Protein AF-A0A258GBK1-F1 (afdb_monomer_lite)

Secondary structure (DSSP, 8-state):
------------------PPP---PPP---------------------------------------SSS--SSTTSSHHHHHIIIIIIHHHTHHHHHHHHHHHHTS-TTS-B-HHHHHHHHHHHHHHHHHTT---TT--HHHHHHHGGGHHHHHHSTTHHHHHHHHHHHHTSSSBHHHHHHHHH-HHHHHHHHHHHHHHHHS--

Radius of gyration: 30.1 Å; chains: 1; bounding box: 102×69×53 Å

pLDDT: mean 77.68, std 23.75, range [38.0, 98.88]

Structure (mmCIF, N/CA/C/O backbone):
data_AF-A0A258GBK1-F1
#
_entry.id   AF-A0A258GBK1-F1
#
loop_
_atom_site.group_PDB
_atom_site.id
_atom_site.type_symbol
_atom_site.label_atom_id
_atom_site.label_alt_id
_atom_site.label_comp_id
_atom_site.label_asym_id
_atom_site.label_entity_id
_atom_site.label_seq_id
_atom_site.pdbx_PDB_ins_code
_atom_site.Cartn_x
_atom_site.Cartn_y
_atom_site.Cartn_z
_atom_site.occupancy
_atom_site.B_iso_or_equiv
_atom_site.auth_seq_id
_atom_site.auth_comp_id
_atom_site.auth_asym_id
_atom_site.auth_atom_id
_atom_site.pdbx_PDB_model_num
ATOM 1 N N . MET A 1 1 ? -59.770 -9.680 -32.239 1.00 41.16 1 MET A N 1
ATOM 2 C CA . MET A 1 1 ? -59.082 -9.140 -33.429 1.00 41.16 1 MET A CA 1
ATOM 3 C C . MET A 1 1 ? -59.473 -7.675 -33.583 1.00 41.16 1 MET A C 1
ATOM 5 O O . MET A 1 1 ? -60.656 -7.404 -33.685 1.00 41.16 1 MET A O 1
ATOM 9 N N . HIS A 1 2 ? -58.472 -6.790 -33.507 1.00 42.47 2 HIS A N 1
ATOM 10 C CA . HIS A 1 2 ? -58.438 -5.342 -33.791 1.00 42.47 2 HIS A CA 1
ATOM 11 C C . HIS A 1 2 ? -59.476 -4.383 -33.181 1.00 42.47 2 HIS A C 1
ATOM 13 O O . HIS A 1 2 ? -60.631 -4.363 -33.581 1.00 42.47 2 HIS A O 1
ATOM 19 N N . LEU A 1 3 ? -58.973 -3.437 -32.376 1.00 48.69 3 LEU A N 1
ATOM 20 C CA . LEU A 1 3 ? -59.412 -2.039 -32.393 1.00 48.69 3 LEU A CA 1
ATOM 21 C C . LEU A 1 3 ? -58.180 -1.122 -32.287 1.00 48.69 3 LEU A C 1
ATOM 23 O O . LEU A 1 3 ? -57.381 -1.227 -31.359 1.00 48.69 3 LEU A O 1
ATOM 27 N N . LEU A 1 4 ? -58.030 -0.268 -33.299 1.00 47.69 4 LEU A N 1
ATOM 28 C CA . LEU A 1 4 ? -57.012 0.769 -33.477 1.00 47.69 4 LEU A CA 1
ATOM 29 C C . LEU A 1 4 ? -57.361 2.032 -32.672 1.00 47.69 4 LEU A C 1
ATOM 31 O O . LEU A 1 4 ? -58.521 2.441 -32.656 1.00 47.69 4 LEU A O 1
ATOM 35 N N . ARG A 1 5 ? -56.345 2.734 -32.152 1.00 49.28 5 ARG A N 1
ATOM 36 C CA . ARG A 1 5 ? -56.337 4.206 -32.049 1.00 49.28 5 ARG A CA 1
ATOM 37 C C . ARG A 1 5 ? -54.956 4.757 -32.415 1.00 49.28 5 ARG A C 1
ATOM 39 O O . ARG A 1 5 ? -53.934 4.146 -32.127 1.00 49.28 5 ARG A O 1
ATOM 46 N N . LEU A 1 6 ? -54.991 5.892 -33.104 1.00 42.94 6 LEU A N 1
ATOM 47 C CA . LEU A 1 6 ? -53.933 6.561 -33.860 1.00 42.94 6 LEU A CA 1
ATOM 48 C C . LEU A 1 6 ? -53.561 7.907 -33.198 1.00 42.94 6 LEU A C 1
ATOM 50 O O . LEU A 1 6 ? -54.470 8.630 -32.794 1.00 42.94 6 LEU A O 1
ATOM 54 N N . LEU A 1 7 ? -52.256 8.245 -33.276 1.00 43.88 7 LEU A N 1
ATOM 55 C CA . LEU A 1 7 ? -51.623 9.586 -33.435 1.00 43.88 7 LEU A CA 1
ATOM 56 C C . LEU A 1 7 ? -51.472 10.510 -32.196 1.00 43.88 7 LEU A C 1
ATOM 58 O O . LEU A 1 7 ? -52.225 10.357 -31.240 1.00 43.88 7 LEU A O 1
ATOM 62 N N . PRO A 1 8 ? -50.639 11.586 -32.248 1.00 48.72 8 PRO A N 1
ATOM 63 C CA . PRO A 1 8 ? -49.359 11.818 -32.961 1.00 48.72 8 PRO A CA 1
ATOM 64 C C . PRO A 1 8 ? -48.290 12.580 -32.119 1.00 48.72 8 PRO A C 1
ATOM 66 O O . PRO A 1 8 ? -48.586 13.147 -31.074 1.00 48.72 8 PRO A O 1
ATOM 69 N N . GLY A 1 9 ? -47.072 12.718 -32.662 1.00 38.59 9 GLY A N 1
ATOM 70 C CA . GLY A 1 9 ? -46.104 13.770 -32.287 1.00 38.59 9 GLY A CA 1
ATOM 71 C C . GLY A 1 9 ? -44.785 13.195 -31.766 1.00 38.59 9 GLY A C 1
ATOM 72 O O . GLY A 1 9 ? -44.781 12.392 -30.850 1.00 38.59 9 GLY A O 1
ATOM 73 N N . GLY A 1 10 ? -43.604 13.498 -32.290 1.00 38.34 10 GLY A N 1
ATOM 74 C CA . GLY A 1 10 ? -43.167 14.561 -33.185 1.00 38.34 10 GLY A CA 1
ATOM 75 C C . GLY A 1 10 ? -41.722 14.864 -32.786 1.00 38.34 10 GLY A C 1
ATOM 76 O O . GLY A 1 10 ? -41.496 15.505 -31.767 1.00 38.34 10 GLY A O 1
ATOM 77 N N . LEU A 1 11 ? -40.747 14.352 -33.541 1.00 47.66 11 LEU A N 1
ATOM 78 C CA . LEU A 1 11 ? -39.349 14.783 -33.428 1.00 47.66 11 LEU A CA 1
ATOM 79 C C . LEU A 1 11 ? -39.234 16.198 -34.008 1.00 47.66 11 LEU A C 1
ATOM 81 O O . LEU A 1 11 ? -39.793 16.468 -35.073 1.00 47.66 11 LEU A O 1
ATOM 85 N N . PRO A 1 12 ? -38.514 17.099 -33.332 1.00 49.75 12 PRO A N 1
ATOM 86 C CA . PRO A 1 12 ? -37.199 17.518 -33.829 1.00 49.75 12 PRO A CA 1
ATOM 87 C C . PRO A 1 12 ? -36.228 17.746 -32.648 1.00 49.75 12 PRO A C 1
ATOM 89 O O . PRO A 1 12 ? -36.629 17.771 -31.497 1.00 49.75 12 PRO A O 1
ATOM 92 N N . GLY A 1 13 ? -34.923 17.920 -32.787 1.00 38.00 13 GLY A N 1
ATOM 93 C CA . GLY A 1 13 ? -34.070 18.168 -33.928 1.00 38.00 13 GLY A CA 1
ATOM 94 C C . GLY A 1 13 ? -32.642 18.364 -33.406 1.00 38.00 13 GLY A C 1
ATOM 95 O O . GLY A 1 13 ? -32.407 18.610 -32.224 1.00 38.00 13 GLY A O 1
ATOM 96 N N . ARG A 1 14 ? -31.684 18.214 -34.316 1.00 44.16 14 ARG A N 1
ATOM 97 C CA . ARG A 1 14 ? -30.253 18.463 -34.125 1.00 44.16 14 ARG A CA 1
ATOM 98 C C . ARG A 1 14 ? -29.989 19.825 -33.477 1.00 44.16 14 ARG A C 1
ATOM 100 O O . ARG A 1 14 ? -30.435 20.836 -34.010 1.00 44.16 14 ARG A O 1
ATOM 107 N N . CYS A 1 15 ? -29.102 19.855 -32.486 1.00 48.34 15 CYS A N 1
ATOM 108 C CA . CYS A 1 15 ? -28.294 21.036 -32.193 1.00 48.34 15 C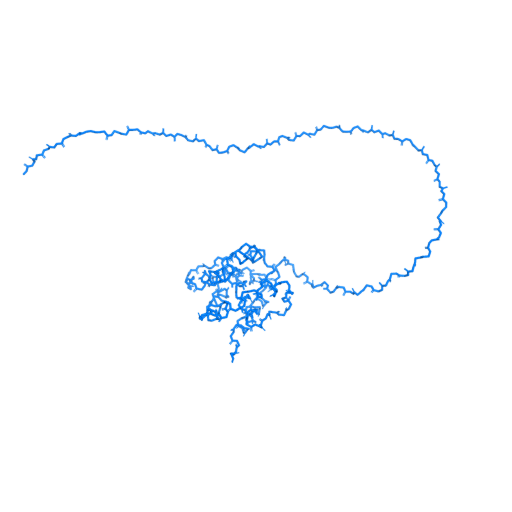YS A CA 1
ATOM 109 C C . CYS A 1 15 ? -26.813 20.682 -32.336 1.00 48.34 15 CYS A C 1
ATOM 111 O O . CYS A 1 15 ? -26.299 19.739 -31.737 1.00 48.34 15 CYS A O 1
ATOM 113 N N . HIS A 1 16 ? -26.159 21.435 -33.212 1.00 41.94 16 HIS A N 1
ATOM 114 C CA . HIS A 1 16 ? -24.741 21.379 -33.512 1.00 41.94 16 HIS A CA 1
ATOM 115 C C . HIS A 1 16 ? -23.888 21.970 -32.378 1.00 41.94 16 HIS A C 1
ATOM 117 O O . HIS A 1 16 ? -24.269 22.947 -31.742 1.00 41.94 16 HIS A O 1
ATOM 123 N N . ARG A 1 17 ? -22.695 21.376 -32.227 1.00 45.41 17 ARG A N 1
ATOM 124 C CA . ARG A 1 17 ? -21.406 21.925 -31.762 1.00 45.41 17 ARG A CA 1
ATOM 125 C C . ARG A 1 17 ? -21.364 23.409 -31.360 1.00 45.41 17 ARG A C 1
ATOM 127 O O . ARG A 1 17 ? -21.631 24.272 -32.190 1.00 45.41 17 ARG A O 1
ATOM 134 N N . ARG A 1 18 ? -20.694 23.673 -30.233 1.00 44.03 18 ARG A N 1
ATOM 135 C CA . ARG A 1 18 ? -19.589 24.649 -30.133 1.00 44.03 18 ARG A CA 1
ATOM 136 C C . ARG A 1 18 ? -18.621 24.197 -29.035 1.00 44.03 18 ARG A C 1
ATOM 138 O O . ARG A 1 18 ? -19.023 24.035 -27.890 1.00 44.03 18 ARG A O 1
ATOM 145 N N . GLY A 1 19 ? -17.378 23.917 -29.428 1.00 41.72 19 GLY A N 1
ATOM 146 C CA . GLY A 1 19 ? -16.287 23.586 -28.513 1.00 41.72 19 GLY A CA 1
ATOM 147 C C . GLY A 1 19 ? -15.765 24.827 -27.776 1.00 41.72 19 GLY A C 1
ATOM 148 O O . GLY A 1 19 ? -16.013 25.948 -28.227 1.00 41.72 19 GLY A O 1
ATOM 149 N N . PRO A 1 20 ? -15.049 24.650 -26.657 1.00 45.62 20 PRO A N 1
ATOM 150 C CA . PRO A 1 20 ? -14.377 25.750 -25.981 1.00 45.62 20 PRO A CA 1
ATOM 151 C C . PRO A 1 20 ? -13.155 26.210 -26.795 1.00 45.62 20 PRO A C 1
ATOM 153 O O . PRO A 1 20 ? -12.209 25.457 -27.014 1.00 45.62 20 PRO A O 1
ATOM 156 N N . GLU A 1 21 ? -13.186 27.461 -27.258 1.00 45.44 21 GLU A N 1
ATOM 157 C CA . GLU A 1 21 ? -12.043 28.143 -27.866 1.00 45.44 21 GLU A CA 1
ATOM 158 C C . GLU A 1 21 ? -10.975 28.450 -26.804 1.00 45.44 21 GLU A C 1
ATOM 160 O O . GLU A 1 21 ? -11.187 29.240 -25.880 1.00 45.44 21 GLU A O 1
ATOM 165 N N . LEU A 1 22 ? -9.794 27.857 -26.981 1.00 46.19 22 LEU A N 1
ATOM 166 C CA . LEU A 1 22 ? -8.552 28.248 -26.323 1.00 46.19 22 LEU A CA 1
ATOM 167 C C . LEU A 1 22 ? -8.162 29.660 -26.781 1.00 46.19 22 LEU A C 1
ATOM 169 O O . LEU A 1 22 ? -7.673 29.860 -27.894 1.00 46.19 22 LEU A O 1
ATOM 173 N N . ARG A 1 23 ? -8.343 30.659 -25.915 1.00 46.97 23 ARG A N 1
ATOM 174 C CA . ARG A 1 23 ? -7.795 32.004 -26.138 1.00 46.97 23 ARG A CA 1
ATOM 175 C C . ARG A 1 23 ? -6.297 32.012 -25.838 1.00 46.97 23 ARG A C 1
ATOM 177 O O . ARG A 1 23 ? -5.868 32.365 -24.743 1.00 46.97 23 ARG A O 1
ATOM 184 N N . ILE A 1 24 ? -5.507 31.662 -26.848 1.00 50.88 24 ILE A N 1
ATOM 185 C CA . ILE A 1 24 ? -4.071 31.943 -26.914 1.00 50.88 24 ILE A CA 1
ATOM 186 C C . ILE A 1 24 ? -3.904 33.465 -26.997 1.00 50.88 24 ILE A C 1
ATOM 188 O O . ILE A 1 24 ? -4.253 34.087 -28.000 1.00 50.88 24 ILE A O 1
ATOM 192 N N . ARG A 1 25 ? -3.396 34.094 -25.931 1.00 48.38 25 ARG A N 1
ATOM 193 C CA . ARG A 1 25 ? -2.995 35.506 -25.975 1.00 48.38 25 ARG A CA 1
ATOM 194 C C . ARG A 1 25 ? -1.609 35.632 -26.596 1.00 48.38 25 ARG A C 1
ATOM 196 O O . ARG A 1 25 ? -0.661 34.948 -26.227 1.00 48.38 25 ARG A O 1
ATOM 203 N N . HIS A 1 26 ? -1.550 36.528 -27.570 1.00 43.84 26 HIS A N 1
ATOM 204 C CA . HIS A 1 26 ? -0.435 36.782 -28.459 1.00 43.84 26 HIS A CA 1
ATOM 205 C C . HIS A 1 26 ? 0.851 37.216 -27.743 1.00 43.84 26 HIS A C 1
ATOM 207 O O . HIS A 1 26 ? 0.875 38.139 -26.931 1.00 43.84 26 HIS A O 1
ATOM 213 N N . ARG A 1 27 ? 1.938 36.569 -28.171 1.00 42.22 27 ARG A N 1
ATOM 214 C CA . ARG A 1 27 ? 3.335 37.005 -28.115 1.00 42.22 27 ARG A CA 1
ATOM 215 C C . ARG A 1 27 ? 3.465 38.439 -28.651 1.00 42.22 27 ARG A C 1
ATOM 217 O O . ARG A 1 27 ? 3.193 38.675 -29.823 1.00 42.22 27 ARG A O 1
ATOM 224 N N . ASN A 1 28 ? 3.956 39.361 -27.824 1.00 46.59 28 ASN A N 1
ATOM 225 C CA . ASN A 1 28 ? 4.471 40.659 -28.263 1.00 46.59 28 ASN A CA 1
ATOM 226 C C . ASN A 1 28 ? 5.965 40.742 -27.934 1.00 46.59 28 ASN A C 1
ATOM 228 O O . ASN A 1 28 ? 6.351 40.883 -26.778 1.00 46.59 28 ASN A O 1
ATOM 232 N N . ALA A 1 29 ? 6.797 40.656 -28.972 1.00 47.19 29 ALA A N 1
ATOM 233 C CA . ALA A 1 29 ? 8.212 40.993 -28.930 1.00 47.19 29 ALA A CA 1
ATOM 234 C C . ALA A 1 29 ? 8.387 42.384 -29.550 1.00 47.19 29 ALA A C 1
ATOM 236 O O . ALA A 1 29 ? 8.233 42.535 -30.761 1.00 47.19 29 ALA A O 1
ATOM 237 N N . ARG A 1 30 ? 8.691 43.402 -28.736 1.00 43.66 30 ARG A N 1
ATOM 238 C CA . ARG A 1 30 ? 9.158 44.710 -29.217 1.00 43.66 30 ARG A CA 1
ATOM 239 C C . ARG A 1 30 ? 10.190 45.314 -28.264 1.00 43.66 30 ARG A C 1
ATOM 241 O O . ARG A 1 30 ? 9.855 45.730 -27.165 1.00 43.66 30 ARG A O 1
ATOM 248 N N . GLY A 1 31 ? 11.429 45.336 -28.758 1.00 40.91 31 GLY A N 1
ATOM 249 C CA . GLY A 1 31 ? 12.410 46.421 -28.665 1.00 40.91 31 GLY A CA 1
ATOM 250 C C . GLY A 1 31 ? 12.621 47.120 -27.324 1.00 40.91 31 GLY A C 1
ATOM 251 O O . GLY A 1 31 ? 11.902 48.059 -27.000 1.00 40.91 31 GLY A O 1
ATOM 252 N N . ALA A 1 32 ? 13.728 46.794 -26.655 1.00 39.88 32 ALA A N 1
ATOM 253 C CA . ALA A 1 32 ? 14.405 47.734 -25.770 1.00 39.88 32 ALA A CA 1
ATOM 254 C C . ALA A 1 32 ? 15.796 48.037 -26.341 1.00 39.88 32 ALA A C 1
ATOM 256 O O . ALA A 1 32 ? 16.605 47.145 -26.592 1.00 39.88 32 ALA A O 1
ATOM 257 N N . PHE A 1 33 ? 15.995 49.321 -26.615 1.00 40.72 33 PHE A N 1
ATOM 258 C CA . PHE A 1 33 ? 17.151 49.933 -27.247 1.00 40.72 33 PHE A CA 1
ATOM 259 C C . PHE A 1 33 ? 18.438 49.769 -26.431 1.00 40.72 33 PHE A C 1
ATOM 261 O O . PHE A 1 33 ? 18.469 49.993 -25.222 1.00 40.72 33 PHE A O 1
ATOM 268 N N . LEU A 1 34 ? 19.522 49.495 -27.156 1.00 42.72 34 LEU A N 1
ATOM 269 C CA . LEU A 1 34 ? 20.897 49.767 -26.754 1.00 42.72 34 LEU A CA 1
ATOM 270 C C . LEU A 1 34 ? 21.041 51.238 -26.339 1.00 42.72 34 LEU A C 1
ATOM 272 O O . LEU A 1 34 ? 20.810 52.140 -27.146 1.00 42.72 34 LEU A O 1
ATOM 276 N N . ARG A 1 35 ? 21.513 51.483 -25.115 1.00 43.66 35 ARG A N 1
ATOM 277 C CA . ARG A 1 35 ? 22.151 52.753 -24.760 1.00 43.66 35 ARG A CA 1
ATOM 278 C C . ARG A 1 35 ? 23.500 52.468 -24.116 1.00 43.66 35 ARG A C 1
ATOM 280 O O . ARG A 1 35 ? 23.586 52.034 -22.972 1.00 43.66 35 ARG A O 1
ATOM 287 N N . GLN A 1 36 ? 24.548 52.698 -24.902 1.00 43.34 36 GLN A N 1
ATOM 288 C CA . GLN A 1 36 ? 25.918 52.827 -24.427 1.00 43.34 36 GLN A CA 1
ATOM 289 C C . GLN A 1 36 ? 25.985 53.971 -23.405 1.00 43.34 36 GLN A C 1
ATOM 291 O O . GLN A 1 36 ? 25.619 55.106 -23.708 1.00 43.34 36 GLN A O 1
ATOM 296 N N . GLY A 1 37 ? 26.447 53.658 -22.196 1.00 40.75 37 GLY A N 1
ATOM 297 C CA . GLY A 1 37 ? 26.875 54.619 -21.186 1.00 40.75 37 GLY A CA 1
ATOM 298 C C . GLY A 1 37 ? 28.386 54.507 -21.032 1.00 40.75 37 GLY A C 1
ATOM 299 O O . GLY A 1 37 ? 28.911 53.421 -20.802 1.00 40.75 37 GLY A O 1
ATOM 300 N N . GLN A 1 38 ? 29.074 55.621 -21.249 1.00 39.84 38 GLN A N 1
ATOM 301 C CA . GLN A 1 38 ? 30.521 55.714 -21.344 1.00 39.84 38 GLN A CA 1
ATOM 302 C C . GLN A 1 38 ? 31.248 55.411 -20.026 1.00 39.84 38 GLN A C 1
ATOM 304 O O . GLN A 1 38 ? 30.747 55.594 -18.920 1.00 39.84 38 GLN A O 1
ATOM 309 N N . THR A 1 39 ? 32.491 54.985 -20.215 1.00 42.03 39 THR A N 1
ATOM 310 C CA . THR A 1 39 ? 33.570 54.802 -19.249 1.00 42.03 39 THR A CA 1
ATOM 311 C C . THR A 1 39 ? 33.681 55.904 -18.195 1.00 42.03 39 THR A C 1
ATOM 313 O O . THR A 1 39 ? 33.706 57.088 -18.522 1.00 42.03 39 THR A O 1
ATOM 316 N N . SER A 1 40 ? 33.939 55.510 -16.949 1.00 42.19 40 SER A N 1
ATOM 317 C CA . SER A 1 40 ? 34.655 56.337 -15.977 1.00 42.19 40 SER A CA 1
ATOM 318 C C . SER A 1 40 ? 35.559 55.441 -15.140 1.00 42.19 40 SER A C 1
ATOM 320 O O . SER A 1 40 ? 35.113 54.584 -14.381 1.00 42.19 40 SER A O 1
ATOM 322 N N . ARG A 1 41 ? 36.865 55.612 -15.349 1.00 44.72 41 ARG A N 1
ATOM 323 C CA . ARG A 1 41 ? 37.928 55.031 -14.533 1.00 44.72 41 ARG A CA 1
ATOM 324 C C . ARG A 1 41 ? 37.806 55.567 -13.108 1.00 44.72 41 ARG A C 1
ATOM 326 O O . ARG A 1 41 ? 37.894 56.772 -12.921 1.00 44.72 41 ARG A O 1
ATOM 333 N N . GLN A 1 42 ? 37.753 54.683 -12.117 1.00 40.56 42 GLN A N 1
ATOM 334 C CA . GLN A 1 42 ? 38.424 54.908 -10.835 1.00 40.56 42 GLN A CA 1
ATOM 335 C C . GLN A 1 42 ? 38.628 53.567 -10.123 1.00 40.56 42 GLN A C 1
ATOM 337 O O . GLN A 1 42 ? 37.708 52.985 -9.557 1.00 40.56 42 GLN A O 1
ATOM 342 N N . ARG A 1 43 ? 39.866 53.065 -10.168 1.00 47.06 43 ARG A N 1
ATOM 343 C CA . ARG A 1 43 ? 40.341 52.046 -9.230 1.00 47.06 43 ARG A CA 1
ATOM 344 C C . ARG A 1 43 ? 40.629 52.749 -7.905 1.00 47.06 43 ARG A C 1
ATOM 346 O O . ARG A 1 43 ? 41.428 53.681 -7.876 1.00 47.06 43 ARG A O 1
ATOM 353 N N . ARG A 1 44 ? 39.997 52.294 -6.825 1.00 46.69 44 ARG A N 1
ATOM 354 C CA . ARG A 1 44 ? 40.405 52.574 -5.441 1.00 46.69 44 ARG A CA 1
ATOM 355 C C . ARG A 1 44 ? 40.672 51.245 -4.719 1.00 46.69 44 ARG A C 1
ATOM 357 O O . ARG A 1 44 ? 40.103 50.229 -5.120 1.00 46.69 44 ARG A O 1
ATOM 364 N N . PRO A 1 45 ? 41.613 51.229 -3.761 1.00 45.06 45 PRO A N 1
ATOM 365 C CA . PRO A 1 45 ? 42.374 50.038 -3.402 1.00 45.06 45 PRO A CA 1
ATOM 366 C C . PRO A 1 45 ? 41.585 49.051 -2.539 1.00 45.06 45 PRO A C 1
ATOM 368 O O . PRO A 1 45 ? 40.720 49.426 -1.750 1.00 45.06 45 PRO A O 1
ATOM 371 N N . LEU A 1 46 ? 41.929 47.773 -2.709 1.00 47.84 46 LEU A N 1
ATOM 372 C CA . LEU A 1 46 ? 41.452 46.642 -1.923 1.00 47.84 46 LEU A CA 1
ATOM 373 C C . LEU A 1 46 ? 41.881 46.819 -0.461 1.00 47.84 46 LEU A C 1
ATOM 375 O O . LEU A 1 46 ? 43.046 46.627 -0.122 1.00 47.84 46 LEU A O 1
ATOM 379 N N . GLY A 1 47 ? 40.935 47.187 0.401 1.00 42.16 47 GLY A N 1
ATOM 380 C CA . GLY A 1 47 ? 41.094 47.060 1.844 1.00 42.16 47 GLY A CA 1
ATOM 381 C C . GLY A 1 47 ? 41.094 45.580 2.218 1.00 42.16 47 GLY A C 1
ATOM 382 O O . GLY A 1 47 ? 40.114 44.878 1.956 1.00 42.16 47 GLY A O 1
ATOM 383 N N . GLY A 1 48 ? 42.201 45.114 2.795 1.00 53.38 48 GLY A N 1
ATOM 384 C CA . GLY A 1 48 ? 42.323 43.776 3.360 1.00 53.38 48 GLY A CA 1
ATOM 385 C C . GLY A 1 48 ? 41.256 43.562 4.427 1.00 53.38 48 GLY A C 1
ATOM 386 O O . GLY A 1 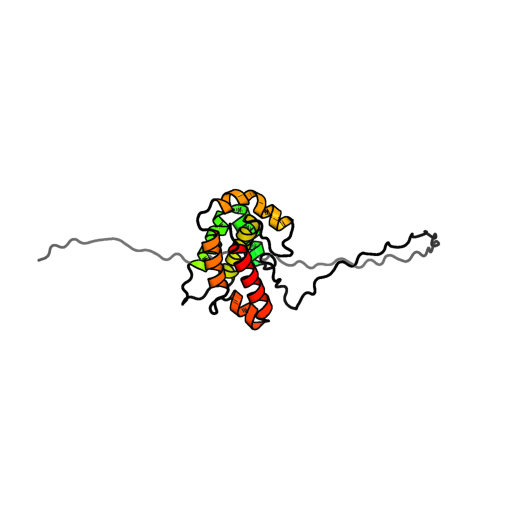48 ? 41.193 44.293 5.412 1.00 53.38 48 GLY A O 1
ATOM 387 N N . ARG A 1 49 ? 40.387 42.577 4.202 1.00 44.66 49 ARG A N 1
ATOM 388 C CA . ARG A 1 49 ? 39.520 42.025 5.238 1.00 44.66 49 ARG A CA 1
ATOM 389 C C . ARG A 1 49 ? 40.035 40.636 5.554 1.00 44.66 49 ARG A C 1
ATOM 391 O O . ARG A 1 49 ? 39.959 39.748 4.705 1.00 44.66 49 ARG A O 1
ATOM 398 N N . ASP A 1 50 ? 40.538 40.486 6.772 1.00 49.47 50 ASP A N 1
ATOM 399 C CA . ASP A 1 50 ? 40.755 39.200 7.414 1.00 49.47 50 ASP A CA 1
ATOM 400 C C . ASP A 1 50 ? 39.463 38.388 7.341 1.00 49.47 50 ASP A C 1
ATOM 402 O O . ASP A 1 50 ? 38.435 38.735 7.929 1.00 49.47 50 ASP A O 1
ATOM 406 N N . ARG A 1 51 ? 39.501 37.319 6.549 1.00 46.75 51 ARG A N 1
ATOM 407 C CA . ARG A 1 51 ? 38.413 36.356 6.435 1.00 46.75 51 ARG A CA 1
ATOM 408 C C . ARG A 1 51 ? 38.795 35.166 7.314 1.00 46.75 51 ARG A C 1
ATOM 410 O O . ARG A 1 51 ? 39.703 34.427 6.931 1.00 46.75 51 ARG A O 1
ATOM 417 N N . PRO A 1 52 ? 38.165 34.959 8.482 1.00 47.19 52 PRO A N 1
ATOM 418 C CA . PRO A 1 52 ? 38.390 33.737 9.237 1.00 47.19 52 PRO A CA 1
ATOM 419 C C . PRO A 1 52 ? 37.938 32.534 8.396 1.00 47.19 52 PRO A C 1
ATOM 421 O O . PRO A 1 52 ? 36.931 32.599 7.686 1.00 47.19 52 PRO A O 1
ATOM 424 N N . GLN A 1 53 ? 38.750 31.475 8.438 1.00 53.53 53 GLN A N 1
ATOM 425 C CA . GLN A 1 53 ? 38.638 30.245 7.651 1.00 53.53 53 GLN A CA 1
ATOM 426 C C . GLN A 1 53 ? 37.198 29.704 7.563 1.00 53.53 53 GLN A C 1
ATOM 428 O O . GLN A 1 53 ? 36.479 29.702 8.568 1.00 53.53 53 GLN A O 1
ATOM 433 N N . PRO A 1 54 ? 36.773 29.165 6.404 1.00 45.34 54 PRO A N 1
ATOM 434 C CA . PRO A 1 54 ? 35.543 28.397 6.340 1.00 45.34 54 PRO A CA 1
ATOM 435 C C . PRO A 1 54 ? 35.706 27.133 7.188 1.00 45.34 54 PRO A C 1
ATOM 437 O O . PRO A 1 54 ? 36.587 26.306 6.951 1.00 45.34 54 PRO A O 1
ATOM 440 N N . ARG A 1 55 ? 34.848 27.016 8.205 1.00 55.75 55 ARG A N 1
ATOM 441 C CA . ARG A 1 55 ? 34.697 25.818 9.030 1.00 55.75 55 ARG A CA 1
ATOM 442 C C . ARG A 1 55 ? 34.461 24.615 8.121 1.00 55.75 55 ARG A C 1
ATOM 444 O O . ARG A 1 55 ? 33.683 24.696 7.173 1.00 55.75 55 ARG A O 1
ATOM 451 N N . THR A 1 56 ? 35.142 23.524 8.440 1.00 54.84 56 THR A N 1
ATOM 452 C CA . THR A 1 56 ? 34.998 22.197 7.846 1.00 54.84 56 THR A CA 1
ATOM 453 C C . THR A 1 56 ? 33.525 21.859 7.608 1.00 54.84 56 THR A C 1
ATOM 455 O O . THR A 1 56 ? 32.767 21.573 8.534 1.00 54.84 56 THR A O 1
ATOM 458 N N . GLY A 1 57 ? 33.104 21.925 6.344 1.00 49.06 57 GLY A N 1
ATOM 459 C CA . GLY A 1 57 ? 31.797 21.442 5.930 1.00 49.06 57 GLY A CA 1
ATOM 460 C C . GLY A 1 57 ? 31.736 19.943 6.190 1.00 49.06 57 GLY A C 1
ATOM 461 O O . GLY A 1 57 ? 32.495 19.176 5.600 1.00 49.06 57 GLY A O 1
ATOM 462 N N . ARG A 1 58 ? 30.854 19.523 7.098 1.00 55.12 58 ARG A N 1
ATOM 463 C CA . ARG A 1 58 ? 30.469 18.118 7.243 1.00 55.12 58 ARG A CA 1
ATOM 464 C C . ARG A 1 58 ? 29.959 17.656 5.880 1.00 55.12 58 ARG A C 1
ATOM 466 O O . ARG A 1 58 ? 29.032 18.262 5.348 1.00 55.12 58 ARG A O 1
ATOM 473 N N . ALA A 1 59 ? 30.581 16.624 5.315 1.00 52.06 59 ALA A N 1
ATOM 474 C CA . ALA A 1 59 ? 30.127 16.029 4.068 1.00 52.06 59 ALA A CA 1
ATOM 475 C C . ALA A 1 59 ? 28.667 15.586 4.244 1.00 52.06 59 ALA A C 1
ATOM 477 O O . ALA A 1 59 ? 28.380 14.656 4.999 1.00 52.06 59 ALA A O 1
ATOM 478 N N . VAL A 1 60 ? 27.742 16.290 3.588 1.00 55.12 60 VAL A N 1
ATOM 479 C CA . VAL A 1 60 ? 26.378 15.800 3.403 1.00 55.12 60 VAL A CA 1
ATOM 480 C C . VAL A 1 60 ? 26.529 14.536 2.575 1.00 55.12 60 VAL A C 1
ATOM 482 O O . VAL A 1 60 ? 27.030 14.591 1.451 1.00 55.12 60 VAL A O 1
ATOM 485 N N . GLN A 1 61 ? 26.178 13.389 3.152 1.00 52.53 61 GLN A N 1
ATOM 486 C CA . GLN A 1 61 ? 26.148 12.148 2.396 1.00 52.53 61 GLN A CA 1
ATOM 487 C C . GLN A 1 61 ? 25.048 12.264 1.347 1.00 52.53 61 GLN A C 1
ATOM 489 O O . GLN A 1 61 ? 23.870 12.055 1.626 1.00 52.53 61 GLN A O 1
ATOM 494 N N . VAL A 1 62 ? 25.440 12.644 0.134 1.00 56.06 62 VAL A N 1
ATOM 495 C CA . VAL A 1 62 ? 24.585 12.525 -1.038 1.00 56.06 62 VAL A CA 1
ATOM 496 C C . VAL A 1 62 ? 24.454 11.032 -1.288 1.00 56.06 62 VAL A C 1
ATOM 498 O O . VAL A 1 62 ? 25.403 10.385 -1.733 1.00 56.06 62 VAL A O 1
ATOM 501 N N . ARG A 1 63 ? 23.292 10.474 -0.934 1.00 62.50 63 ARG A N 1
ATOM 502 C CA . ARG A 1 63 ? 22.931 9.111 -1.318 1.00 62.50 63 ARG A CA 1
ATOM 503 C C . ARG A 1 63 ? 23.125 8.995 -2.827 1.00 62.50 63 ARG A C 1
ATOM 505 O O . ARG A 1 63 ? 22.717 9.879 -3.584 1.00 62.50 63 ARG A O 1
ATOM 512 N N . LYS A 1 64 ? 23.823 7.941 -3.246 1.00 51.19 64 LYS A N 1
ATOM 513 C CA . LYS A 1 64 ? 24.074 7.640 -4.652 1.00 51.19 64 LYS A CA 1
ATOM 514 C C . LYS A 1 64 ? 22.715 7.525 -5.343 1.00 51.19 64 LYS A C 1
ATOM 516 O O . LYS A 1 64 ? 21.993 6.565 -5.111 1.00 51.19 64 LYS A O 1
ATOM 521 N N . ARG A 1 65 ? 22.368 8.529 -6.149 1.00 52.16 65 ARG A N 1
ATOM 522 C CA . ARG A 1 65 ? 21.244 8.452 -7.080 1.00 52.16 65 ARG A CA 1
ATOM 523 C C . ARG A 1 65 ? 21.642 7.464 -8.165 1.00 52.16 65 ARG A C 1
ATOM 525 O O . ARG A 1 65 ? 22.449 7.796 -9.034 1.00 52.16 65 ARG A O 1
ATOM 532 N N . THR A 1 66 ? 21.166 6.233 -8.042 1.00 43.16 66 THR A N 1
ATOM 533 C CA . THR A 1 66 ? 21.167 5.285 -9.155 1.00 43.16 66 THR A CA 1
ATOM 534 C C . THR A 1 66 ? 20.161 5.795 -10.189 1.00 43.16 66 THR A C 1
ATOM 536 O O . THR A 1 66 ? 19.234 6.523 -9.853 1.00 43.16 66 THR A O 1
ATOM 539 N N . VAL A 1 67 ? 20.461 5.583 -11.463 1.00 44.53 67 VAL A N 1
ATOM 540 C CA . VAL A 1 67 ? 19.934 6.381 -12.574 1.00 44.53 67 VAL A CA 1
ATOM 541 C C . VAL A 1 67 ? 18.441 6.102 -12.783 1.00 44.53 67 VAL A C 1
ATOM 543 O O . VAL A 1 67 ? 18.064 4.969 -13.040 1.00 44.53 67 VAL A O 1
ATOM 546 N N . GLY A 1 68 ? 17.635 7.162 -12.666 1.00 39.25 68 GLY A N 1
ATOM 547 C CA . GLY A 1 68 ? 16.171 7.157 -12.597 1.00 39.25 68 GLY A CA 1
ATOM 548 C C . GLY A 1 68 ? 15.754 7.767 -11.260 1.00 39.25 68 GLY A C 1
ATOM 549 O O . GLY A 1 68 ? 16.208 7.316 -10.221 1.00 39.25 68 GLY A O 1
ATOM 550 N N . ALA A 1 69 ? 14.954 8.830 -11.238 1.00 45.59 69 ALA A N 1
ATOM 551 C CA . ALA A 1 69 ? 14.527 9.514 -10.006 1.00 45.59 69 ALA A CA 1
ATOM 552 C C . ALA A 1 69 ? 13.605 8.671 -9.087 1.00 45.59 69 ALA A C 1
ATOM 554 O O . ALA A 1 69 ? 12.869 9.224 -8.285 1.00 45.59 69 ALA A O 1
ATOM 555 N N . TRP A 1 70 ? 13.646 7.346 -9.217 1.00 64.62 70 TRP A N 1
ATOM 556 C CA . TRP A 1 70 ? 12.779 6.377 -8.576 1.00 64.62 70 TRP A CA 1
ATOM 557 C C . TRP A 1 70 ? 13.488 5.904 -7.320 1.00 64.62 70 TRP A C 1
ATOM 559 O O . TRP A 1 70 ? 14.417 5.095 -7.356 1.00 64.62 70 TRP A O 1
ATOM 569 N N . GLY A 1 71 ? 13.121 6.508 -6.203 1.00 68.69 71 GLY A N 1
ATOM 570 C CA . GLY A 1 71 ? 13.611 6.073 -4.916 1.00 68.69 71 GLY A CA 1
ATOM 571 C C . GLY A 1 71 ? 12.939 4.773 -4.452 1.00 68.69 71 GLY A C 1
ATOM 572 O O . GLY A 1 71 ? 11.861 4.402 -4.915 1.00 68.69 71 GLY A O 1
ATOM 573 N N . LEU A 1 72 ? 13.586 4.049 -3.536 1.00 80.56 72 LEU A N 1
ATOM 574 C CA . LEU A 1 72 ? 13.027 2.825 -2.946 1.00 80.56 72 LEU A CA 1
ATOM 575 C C . LEU A 1 72 ? 12.037 3.126 -1.817 1.00 80.56 72 LEU A C 1
ATOM 577 O O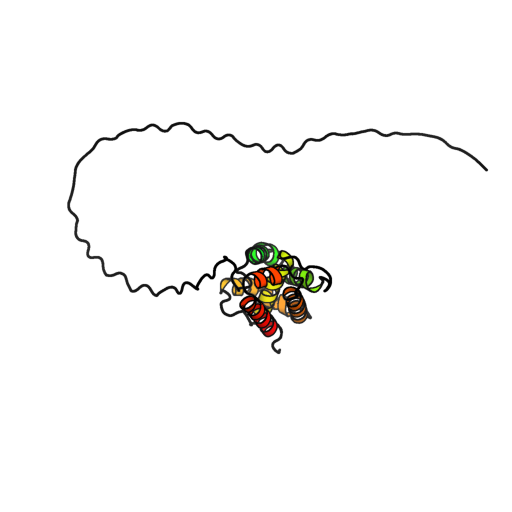 . LEU A 1 72 ? 11.336 2.220 -1.374 1.00 80.56 72 LEU A O 1
ATOM 581 N N . GLY A 1 73 ? 11.969 4.361 -1.327 1.00 84.12 73 GLY A N 1
ATOM 582 C CA . GLY A 1 73 ? 10.992 4.782 -0.333 1.00 84.12 73 GLY A CA 1
ATOM 583 C C . GLY A 1 73 ? 9.577 4.814 -0.908 1.00 84.12 73 GLY A C 1
ATOM 584 O O . GLY A 1 73 ? 9.368 5.164 -2.065 1.00 84.12 73 GLY A O 1
ATOM 585 N N . ALA A 1 74 ? 8.586 4.480 -0.081 1.00 84.06 74 ALA A N 1
ATOM 586 C CA . ALA A 1 74 ? 7.180 4.509 -0.487 1.00 84.06 74 ALA A CA 1
ATOM 587 C C . ALA A 1 74 ? 6.651 5.929 -0.784 1.00 84.06 74 ALA A C 1
ATOM 589 O O . ALA A 1 74 ? 5.594 6.048 -1.383 1.00 84.06 74 ALA A O 1
ATOM 590 N N . PHE A 1 75 ? 7.392 6.975 -0.396 1.00 90.44 75 PHE A N 1
ATOM 591 C CA . PHE A 1 75 ? 7.097 8.391 -0.660 1.00 90.44 75 PHE A CA 1
ATOM 592 C C . PHE A 1 75 ? 8.168 9.057 -1.542 1.00 90.44 75 PHE A C 1
ATOM 594 O O . PHE A 1 75 ? 8.378 10.262 -1.470 1.00 90.44 75 PHE A O 1
ATOM 601 N N . GLU A 1 76 ? 8.912 8.272 -2.325 1.00 89.56 76 GLU A N 1
ATOM 602 C CA . GLU A 1 76 ? 9.865 8.800 -3.315 1.00 89.56 76 GLU A CA 1
ATOM 603 C C . GLU A 1 76 ? 9.304 8.741 -4.749 1.00 89.56 76 GLU A C 1
ATOM 605 O O . GLU A 1 76 ? 9.962 9.208 -5.675 1.00 89.56 76 GLU A O 1
ATOM 610 N N . ASP A 1 77 ? 8.109 8.169 -4.923 1.00 90.81 77 ASP A N 1
ATOM 611 C CA . ASP A 1 77 ? 7.372 8.101 -6.186 1.00 90.81 77 ASP A CA 1
ATOM 612 C C . ASP A 1 77 ? 6.395 9.285 -6.288 1.00 90.81 77 ASP A C 1
ATOM 614 O O . ASP A 1 77 ? 5.673 9.566 -5.327 1.00 90.81 77 ASP A O 1
ATOM 618 N N . ASP A 1 78 ? 6.360 9.972 -7.433 1.00 92.69 78 ASP A N 1
ATOM 619 C CA . ASP A 1 78 ? 5.511 11.154 -7.634 1.00 92.69 78 ASP A CA 1
ATOM 620 C C . ASP A 1 78 ? 4.020 10.826 -7.435 1.00 92.69 78 ASP A C 1
ATOM 622 O O . ASP A 1 78 ? 3.315 11.583 -6.772 1.00 92.69 78 ASP A O 1
ATOM 626 N N . ALA A 1 79 ? 3.541 9.662 -7.896 1.00 94.12 79 ALA A N 1
ATOM 627 C CA . ALA A 1 79 ? 2.144 9.268 -7.695 1.00 94.12 79 ALA A CA 1
ATOM 628 C C . ALA A 1 79 ? 1.838 8.957 -6.218 1.00 94.12 79 ALA A C 1
ATOM 630 O O . ALA A 1 79 ? 0.723 9.185 -5.747 1.00 94.12 79 ALA A O 1
ATOM 631 N N . ALA A 1 80 ? 2.828 8.484 -5.453 1.00 95.81 80 ALA A N 1
ATOM 632 C CA . ALA A 1 80 ? 2.677 8.317 -4.009 1.00 95.81 80 ALA A CA 1
ATOM 633 C C . ALA A 1 80 ? 2.618 9.663 -3.275 1.00 95.81 80 ALA A C 1
ATOM 635 O O . ALA A 1 80 ? 1.869 9.798 -2.304 1.00 95.81 80 ALA A O 1
ATOM 636 N N . LEU A 1 81 ? 3.405 10.645 -3.722 1.00 94.50 81 LEU A N 1
ATOM 637 C CA . LEU A 1 81 ? 3.393 12.003 -3.180 1.00 94.50 81 LEU A CA 1
ATOM 638 C C . LEU A 1 81 ? 2.069 12.708 -3.482 1.00 94.50 81 LEU A C 1
ATOM 640 O O . LEU A 1 81 ? 1.463 13.244 -2.557 1.00 94.50 81 LEU A O 1
ATOM 644 N N . ASP A 1 82 ? 1.572 12.616 -4.717 1.00 96.06 82 ASP A N 1
ATOM 645 C CA . ASP A 1 82 ? 0.262 13.150 -5.106 1.00 96.06 82 ASP A CA 1
ATOM 646 C C . ASP A 1 82 ? -0.855 12.521 -4.259 1.00 96.06 82 ASP A C 1
ATOM 648 O O . ASP A 1 82 ? -1.690 13.218 -3.679 1.00 96.06 82 ASP A O 1
ATOM 652 N N . TRP A 1 83 ? -0.836 11.196 -4.083 1.00 97.75 83 TRP A N 1
ATOM 653 C CA . TRP A 1 83 ? -1.797 10.516 -3.216 1.00 97.75 83 TRP A CA 1
ATOM 654 C C . TRP A 1 83 ? -1.728 10.993 -1.761 1.00 97.75 83 TRP A C 1
ATOM 656 O O . TRP A 1 83 ? -2.771 11.188 -1.127 1.00 97.75 83 TRP A O 1
ATOM 666 N N . ARG A 1 84 ? -0.520 11.188 -1.218 1.00 96.25 84 ARG A N 1
ATOM 667 C CA . ARG A 1 84 ? -0.332 11.664 0.157 1.00 96.25 84 ARG A CA 1
ATOM 668 C C . ARG A 1 84 ? -0.882 13.081 0.318 1.00 96.25 84 ARG A C 1
ATOM 670 O O . ARG A 1 84 ? -1.657 13.332 1.242 1.00 96.25 84 ARG A O 1
ATOM 677 N N . ASP A 1 85 ? -0.498 13.977 -0.583 1.00 95.38 85 ASP A N 1
ATOM 678 C CA . ASP A 1 85 ? -0.759 15.412 -0.484 1.00 95.38 85 ASP A CA 1
ATOM 679 C C . ASP A 1 85 ? -2.205 15.772 -0.880 1.00 95.38 85 ASP A C 1
ATOM 681 O O . ASP A 1 85 ? -2.735 16.791 -0.432 1.00 95.38 85 ASP A O 1
ATOM 685 N N . GLU A 1 86 ? -2.884 14.914 -1.649 1.00 96.31 86 GLU A N 1
ATOM 686 C CA . GLU A 1 86 ? -4.288 15.086 -2.022 1.00 96.31 86 GLU A CA 1
ATOM 687 C C . GLU A 1 86 ? -5.219 14.160 -1.232 1.00 96.31 86 GLU A C 1
ATOM 689 O O . GLU A 1 86 ? -6.027 14.616 -0.417 1.00 96.31 86 GLU A O 1
ATOM 694 N N . SER A 1 87 ? -5.135 12.848 -1.457 1.00 97.25 87 SER A N 1
ATOM 695 C CA . SER A 1 87 ? -6.114 11.879 -0.951 1.00 97.25 87 SER A CA 1
ATOM 696 C C . SER A 1 87 ? -5.968 11.640 0.549 1.00 97.25 87 SER A C 1
ATOM 698 O O . SER A 1 87 ? -6.951 11.752 1.289 1.00 97.25 87 SER A O 1
ATOM 700 N N . PHE A 1 88 ? -4.757 11.331 1.018 1.00 97.50 88 PHE A N 1
ATOM 701 C CA . PHE A 1 88 ? -4.509 11.072 2.437 1.00 97.50 88 PHE A CA 1
ATOM 702 C C . PHE A 1 88 ? -4.667 12.344 3.272 1.00 97.50 88 PHE A C 1
ATOM 704 O O . PHE A 1 88 ? -5.374 12.319 4.277 1.00 97.50 88 PHE A O 1
ATOM 711 N N . ALA A 1 89 ? -4.123 13.475 2.822 1.00 95.44 89 ALA A N 1
ATOM 712 C CA . ALA A 1 89 ? -4.275 14.754 3.511 1.00 95.44 89 ALA A CA 1
ATOM 713 C C . ALA A 1 89 ? -5.745 15.198 3.653 1.00 95.44 89 ALA A C 1
ATOM 715 O O . ALA A 1 89 ? -6.110 15.804 4.662 1.00 95.44 89 ALA A O 1
ATOM 716 N N . SER A 1 90 ? -6.605 14.899 2.670 1.00 95.81 90 SER A N 1
ATOM 717 C CA . SER A 1 90 ? -8.012 15.327 2.690 1.00 95.81 90 SER A CA 1
ATOM 718 C C . SER A 1 90 ? -8.973 14.334 3.349 1.00 95.81 90 SER A C 1
ATOM 720 O O . SER A 1 90 ? -9.930 14.756 4.000 1.00 95.81 90 SER A O 1
ATOM 722 N N . THR A 1 91 ? -8.751 13.025 3.191 1.00 96.00 91 THR A N 1
ATOM 723 C CA . THR A 1 91 ? -9.690 11.976 3.644 1.00 96.00 91 THR A CA 1
ATOM 724 C C . THR A 1 91 ? -9.112 11.032 4.698 1.00 96.00 91 THR A C 1
ATOM 726 O O . THR A 1 91 ? -9.826 10.164 5.210 1.00 96.00 91 THR A O 1
ATOM 729 N N . GLY A 1 92 ? -7.838 11.205 5.057 1.00 95.75 92 GLY A N 1
ATOM 730 C CA . GLY A 1 92 ? -7.160 10.472 6.118 1.00 95.75 92 GLY A CA 1
ATOM 731 C C . GLY A 1 92 ? -7.239 8.963 5.926 1.00 95.75 92 GLY A C 1
ATOM 732 O O . GLY A 1 92 ? -6.890 8.405 4.886 1.00 95.75 92 GLY A O 1
ATOM 733 N N . VAL A 1 93 ? -7.735 8.280 6.952 1.00 97.38 93 VAL A N 1
ATOM 734 C CA . VAL A 1 93 ? -7.791 6.817 7.010 1.00 97.38 93 VAL A CA 1
ATOM 735 C C . VAL A 1 93 ? -8.628 6.195 5.891 1.00 97.38 93 VAL A C 1
ATOM 737 O O . VAL A 1 93 ? -8.328 5.085 5.445 1.00 97.38 93 VAL A O 1
ATOM 740 N N . GLN A 1 94 ? -9.627 6.909 5.372 1.00 98.25 94 GLN A N 1
ATOM 741 C CA . GLN A 1 94 ? -10.427 6.401 4.264 1.00 98.25 94 GLN A CA 1
ATOM 742 C C . GLN A 1 94 ? -9.591 6.234 2.983 1.00 98.25 94 GLN A C 1
ATOM 744 O O . GLN A 1 94 ? -9.759 5.226 2.295 1.00 98.25 94 GLN A O 1
ATOM 749 N N . ALA A 1 95 ? -8.648 7.142 2.695 1.00 98.44 95 ALA A N 1
ATOM 750 C CA . ALA A 1 95 ? -7.715 6.989 1.573 1.00 98.44 95 ALA A CA 1
ATOM 751 C C . ALA A 1 95 ? -6.847 5.736 1.719 1.00 98.44 95 ALA A C 1
ATOM 753 O O . ALA A 1 95 ? -6.637 5.022 0.741 1.00 98.44 95 ALA A O 1
ATOM 754 N N . VAL A 1 96 ? -6.395 5.429 2.941 1.00 98.75 96 VAL A N 1
ATOM 755 C CA . VAL A 1 96 ? -5.610 4.216 3.226 1.00 98.75 96 VAL A CA 1
ATOM 756 C C . VAL A 1 96 ? -6.417 2.968 2.868 1.00 98.75 96 VAL A C 1
ATOM 758 O O . VAL A 1 96 ? -5.926 2.091 2.161 1.00 98.75 96 VAL A O 1
ATOM 761 N N . ILE A 1 97 ? -7.678 2.889 3.305 1.00 98.69 97 ILE A N 1
ATOM 762 C CA . ILE A 1 97 ? -8.546 1.746 2.991 1.00 98.69 97 ILE A CA 1
ATOM 763 C C . ILE A 1 97 ? -8.774 1.637 1.481 1.00 98.69 97 ILE A C 1
ATOM 765 O O . ILE A 1 97 ? -8.679 0.537 0.937 1.00 98.69 97 ILE A O 1
ATOM 769 N N . ILE A 1 98 ? -9.085 2.751 0.811 1.00 98.69 98 ILE A N 1
ATOM 770 C CA . ILE A 1 98 ? -9.374 2.778 -0.628 1.00 98.69 98 ILE A CA 1
ATOM 771 C C . ILE A 1 98 ? -8.169 2.280 -1.426 1.00 98.69 98 ILE A C 1
ATOM 773 O O . ILE A 1 98 ? -8.328 1.347 -2.209 1.00 98.69 98 ILE A O 1
ATOM 777 N N . ALA A 1 99 ? -6.978 2.824 -1.177 1.00 98.69 99 ALA A N 1
ATOM 778 C CA . ALA A 1 99 ? -5.758 2.447 -1.887 1.00 98.69 99 ALA A CA 1
ATOM 779 C C . ALA A 1 99 ? -5.413 0.961 -1.689 1.00 98.69 99 ALA A C 1
ATOM 781 O O . ALA A 1 99 ? -5.182 0.225 -2.649 1.00 98.69 99 ALA A O 1
ATOM 782 N N . LEU A 1 100 ? -5.473 0.462 -0.448 1.00 98.88 100 LEU A N 1
ATOM 783 C CA . LEU A 1 100 ? -5.222 -0.956 -0.176 1.00 98.88 100 LEU A CA 1
ATOM 784 C C . LEU A 1 100 ? -6.277 -1.872 -0.816 1.00 98.88 100 LEU A C 1
ATOM 786 O O . LEU A 1 100 ? -5.965 -2.977 -1.270 1.00 98.88 100 LEU A O 1
ATOM 790 N N . GLN A 1 101 ? -7.541 -1.449 -0.848 1.00 98.69 101 GLN A N 1
ATOM 791 C CA . GLN A 1 101 ? -8.608 -2.203 -1.501 1.00 98.69 101 GLN A CA 1
ATOM 792 C C . GLN A 1 101 ? -8.489 -2.185 -3.022 1.00 98.69 101 GLN A C 1
ATOM 794 O O . GLN A 1 101 ? -8.798 -3.207 -3.629 1.00 98.69 101 GLN A O 1
ATOM 799 N N . ALA A 1 102 ? -8.044 -1.078 -3.617 1.00 98.38 102 ALA A N 1
ATOM 800 C CA . ALA A 1 102 ? -7.845 -0.959 -5.055 1.00 98.38 102 ALA A CA 1
ATOM 801 C C . ALA A 1 102 ? -6.882 -2.040 -5.557 1.00 98.38 102 ALA A C 1
ATOM 803 O O . ALA A 1 102 ? -7.243 -2.788 -6.456 1.00 98.38 102 ALA A O 1
ATOM 804 N N . ALA A 1 103 ? -5.733 -2.219 -4.898 1.00 98.50 103 ALA A N 1
ATOM 805 C CA . ALA A 1 103 ? -4.819 -3.307 -5.238 1.00 98.50 103 ALA A CA 1
ATOM 806 C C . ALA A 1 103 ? -5.358 -4.683 -4.813 1.00 98.50 103 ALA A C 1
ATOM 808 O O . ALA A 1 103 ? -5.433 -5.606 -5.612 1.00 98.50 103 ALA A O 1
ATOM 809 N N . SER A 1 104 ? -5.770 -4.862 -3.554 1.00 98.38 104 SER A N 1
ATOM 810 C CA . SER A 1 104 ? -6.098 -6.202 -3.026 1.00 98.38 104 SER A CA 1
ATOM 811 C C . SER A 1 104 ? -7.374 -6.847 -3.591 1.00 98.38 104 SER A C 1
ATOM 813 O O . SER A 1 104 ? -7.634 -8.028 -3.314 1.00 98.38 104 SER A O 1
ATOM 815 N N . LYS A 1 105 ? -8.205 -6.089 -4.316 1.00 98.06 105 LYS A N 1
ATOM 816 C CA . LYS A 1 105 ? -9.408 -6.585 -5.000 1.00 98.06 105 LYS A CA 1
ATOM 817 C C . LYS A 1 105 ? -9.183 -6.876 -6.484 1.00 98.06 105 LYS A C 1
ATOM 819 O O . LYS A 1 105 ? -10.055 -7.509 -7.072 1.00 98.06 105 LYS A O 1
ATOM 824 N N . THR A 1 106 ? -8.054 -6.475 -7.066 1.00 97.56 106 THR A N 1
ATOM 825 C CA . THR A 1 106 ? -7.685 -6.866 -8.431 1.00 97.56 106 THR A CA 1
ATOM 826 C C . THR A 1 106 ? -7.517 -8.381 -8.497 1.00 97.56 106 THR A C 1
ATOM 828 O O . THR A 1 106 ? -6.821 -8.966 -7.658 1.00 97.56 106 THR A O 1
ATOM 831 N N . SER A 1 107 ? -8.171 -9.026 -9.467 1.00 95.81 107 SER A N 1
ATOM 832 C CA . SER A 1 107 ? -8.065 -10.475 -9.657 1.00 95.81 107 SER A CA 1
ATOM 833 C C . SER A 1 107 ? -6.606 -10.881 -9.915 1.00 95.81 107 SER A C 1
ATOM 835 O O . SER A 1 107 ? -5.853 -10.098 -10.501 1.00 95.81 107 SER A O 1
ATOM 837 N N . PRO A 1 108 ? -6.179 -12.098 -9.531 1.00 94.31 108 PRO A N 1
ATOM 838 C CA . PRO A 1 108 ? -4.898 -12.650 -9.967 1.00 94.31 108 PRO A CA 1
ATOM 839 C C . PRO A 1 108 ? -4.760 -12.759 -11.489 1.00 94.31 108 PRO A C 1
ATOM 841 O O . PRO A 1 108 ? -3.635 -12.795 -11.966 1.00 94.31 108 PRO A O 1
ATOM 844 N N . ASP A 1 109 ? -5.869 -12.792 -12.232 1.00 96.44 109 ASP A N 1
ATOM 845 C CA . ASP A 1 109 ? -5.877 -12.847 -13.702 1.00 96.44 109 ASP A CA 1
ATOM 846 C C . ASP A 1 109 ? -5.948 -11.456 -14.364 1.00 96.44 109 ASP A C 1
ATOM 848 O O . ASP A 1 109 ? -5.684 -11.326 -15.558 1.00 96.44 109 ASP A O 1
ATOM 852 N N . ASP A 1 110 ? -6.286 -10.413 -13.599 1.00 98.00 110 ASP A N 1
ATOM 853 C CA . ASP A 1 110 ? -6.376 -9.033 -14.091 1.00 98.00 110 ASP A CA 1
ATOM 854 C C . ASP A 1 110 ? -5.044 -8.319 -13.895 1.00 98.00 110 ASP A C 1
ATOM 856 O O . ASP A 1 110 ? -4.319 -8.625 -12.956 1.00 98.00 110 ASP A O 1
ATOM 860 N N . TYR A 1 111 ? -4.735 -7.326 -14.721 1.00 98.06 111 TYR A N 1
ATOM 861 C CA . TYR A 1 111 ? -3.536 -6.502 -14.569 1.00 98.06 111 TYR A CA 1
ATOM 862 C C . TYR A 1 111 ? -3.707 -5.441 -13.466 1.00 98.06 111 TYR A C 1
ATOM 864 O O . TYR A 1 111 ? -4.778 -4.845 -13.337 1.00 98.06 111 TYR A O 1
ATOM 872 N N . LEU A 1 112 ? -2.668 -5.208 -12.654 1.00 98.56 112 LEU A N 1
ATOM 873 C CA . LEU A 1 112 ? -2.657 -4.117 -11.672 1.00 98.56 112 LEU A CA 1
ATOM 874 C C . LEU A 1 112 ? -1.928 -2.915 -12.265 1.00 98.56 112 LEU A C 1
ATOM 876 O O . LEU A 1 112 ? -0.709 -2.942 -12.417 1.00 98.56 112 LEU A O 1
ATOM 880 N N . GLU A 1 113 ? -2.698 -1.865 -12.528 1.00 98.38 113 GLU A N 1
ATOM 881 C CA . GLU A 1 113 ? -2.208 -0.580 -13.027 1.00 98.38 113 GLU A CA 1
ATOM 882 C C . GLU A 1 113 ? -1.265 0.105 -12.026 1.00 98.38 113 GLU A C 1
ATOM 884 O O . GLU A 1 113 ? -1.458 0.037 -10.804 1.00 98.38 113 GLU A O 1
ATOM 889 N N . TYR A 1 114 ? -0.280 0.826 -12.557 1.00 96.62 114 TYR A N 1
ATOM 890 C CA . TYR A 1 114 ? 0.806 1.458 -11.812 1.00 96.62 114 TYR A CA 1
ATOM 891 C C . TYR A 1 114 ? 0.317 2.337 -10.665 1.00 96.62 114 TYR A C 1
ATOM 893 O O . TYR A 1 114 ? 0.732 2.126 -9.526 1.00 96.62 114 TYR A O 1
ATOM 901 N N . VAL A 1 115 ? -0.606 3.267 -10.934 1.00 96.88 115 VAL A N 1
ATOM 902 C CA . VAL A 1 115 ? -1.106 4.213 -9.919 1.00 96.88 115 VAL A CA 1
ATOM 903 C C . VAL A 1 115 ? -1.709 3.462 -8.732 1.00 96.88 115 VAL A C 1
ATOM 905 O O . VAL A 1 115 ? -1.332 3.709 -7.591 1.00 96.88 115 VAL A O 1
ATOM 908 N N . ALA A 1 116 ? -2.563 2.466 -8.984 1.00 98.19 116 ALA A N 1
ATOM 909 C CA . ALA A 1 116 ? -3.169 1.674 -7.915 1.00 98.19 116 ALA A CA 1
ATOM 910 C C . ALA A 1 116 ? -2.121 0.883 -7.108 1.00 98.19 116 ALA A C 1
ATOM 912 O O . ALA A 1 116 ? -2.259 0.730 -5.893 1.00 98.19 116 ALA A O 1
ATOM 913 N N . GLY A 1 117 ? -1.065 0.388 -7.761 1.00 98.12 117 GLY A N 1
ATOM 914 C CA . GLY A 1 117 ? 0.041 -0.295 -7.092 1.00 98.12 117 GLY A CA 1
ATOM 915 C C . GLY A 1 117 ? 0.898 0.633 -6.225 1.00 98.12 117 GLY A C 1
ATOM 916 O O . GLY A 1 117 ? 1.219 0.286 -5.085 1.00 98.12 117 GLY A O 1
ATOM 917 N N . VAL A 1 118 ? 1.232 1.820 -6.735 1.00 97.69 118 VAL A N 1
ATOM 918 C CA . VAL A 1 118 ? 2.001 2.847 -6.017 1.00 97.69 118 VAL A CA 1
ATOM 919 C C . VAL A 1 118 ? 1.229 3.358 -4.802 1.00 97.69 118 VAL A C 1
ATOM 921 O O . VAL A 1 118 ? 1.761 3.350 -3.691 1.00 97.69 118 VAL A O 1
ATOM 924 N N . GLU A 1 119 ? -0.041 3.726 -4.974 1.00 98.44 119 GLU A N 1
ATOM 925 C CA . GLU A 1 119 ? -0.892 4.203 -3.880 1.00 98.44 119 GLU A CA 1
ATOM 926 C C . GLU A 1 119 ? -1.061 3.139 -2.794 1.00 98.44 119 GLU A C 1
ATOM 928 O O . GLU A 1 119 ? -0.954 3.430 -1.601 1.00 98.44 119 GLU A O 1
ATOM 933 N N . ALA A 1 120 ? -1.271 1.877 -3.182 1.00 98.69 120 ALA A N 1
ATOM 934 C CA . ALA A 1 120 ? -1.362 0.778 -2.229 1.00 98.69 120 ALA A CA 1
ATOM 935 C C . ALA A 1 120 ? -0.062 0.596 -1.434 1.00 98.69 120 ALA A C 1
ATOM 937 O O . ALA A 1 120 ? -0.109 0.308 -0.236 1.00 98.69 120 ALA A O 1
ATOM 938 N N . ARG A 1 121 ? 1.101 0.778 -2.072 1.00 98.12 121 ARG A N 1
ATOM 939 C CA . ARG A 1 121 ? 2.413 0.719 -1.412 1.00 98.12 121 ARG A CA 1
ATOM 940 C C . ARG A 1 121 ? 2.598 1.867 -0.420 1.00 98.12 121 ARG A C 1
ATOM 942 O O . ARG A 1 121 ? 3.025 1.616 0.707 1.00 98.12 121 ARG A O 1
ATOM 949 N N . ALA A 1 122 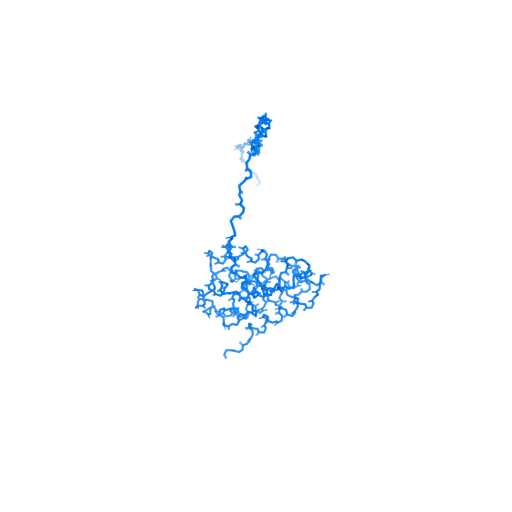? 2.222 3.088 -0.795 1.00 98.06 122 ALA A N 1
ATOM 950 C CA . ALA A 1 122 ? 2.234 4.249 0.097 1.00 98.06 122 ALA A CA 1
ATOM 951 C C . ALA A 1 122 ? 1.295 4.047 1.299 1.00 98.06 122 ALA A C 1
ATOM 953 O O . ALA A 1 122 ? 1.701 4.206 2.452 1.00 98.06 122 ALA A O 1
ATOM 954 N N . ALA A 1 123 ? 0.066 3.587 1.055 1.00 98.69 123 ALA A N 1
ATOM 955 C CA . ALA A 1 123 ? -0.906 3.276 2.098 1.00 98.69 123 ALA A CA 1
ATOM 956 C C . ALA A 1 123 ? -0.424 2.161 3.042 1.00 98.69 123 ALA A C 1
ATOM 958 O O . ALA A 1 123 ? -0.629 2.236 4.255 1.00 98.69 123 ALA A O 1
ATOM 959 N N . ALA A 1 124 ? 0.257 1.139 2.522 1.00 98.69 124 ALA A N 1
ATOM 960 C CA . ALA A 1 124 ? 0.869 0.094 3.336 1.00 98.69 124 ALA A CA 1
ATOM 961 C C . ALA A 1 124 ? 2.009 0.632 4.221 1.00 98.69 124 ALA A C 1
ATOM 963 O O . ALA A 1 124 ? 2.106 0.234 5.384 1.00 98.69 124 ALA A O 1
ATOM 964 N N . GLU A 1 125 ? 2.824 1.573 3.732 1.00 98.31 125 GLU A N 1
ATOM 965 C CA . GLU A 1 125 ? 3.832 2.253 4.557 1.00 98.31 125 GLU A CA 1
ATOM 966 C C . GLU A 1 125 ? 3.179 3.095 5.663 1.00 98.31 125 GLU A C 1
ATOM 968 O O . GLU A 1 125 ? 3.608 3.016 6.813 1.00 98.31 125 GLU A O 1
ATOM 973 N N . VAL A 1 126 ? 2.087 3.813 5.369 1.00 98.56 126 VAL A N 1
ATOM 974 C CA . VAL A 1 126 ? 1.288 4.530 6.384 1.00 98.56 126 VAL A CA 1
ATOM 975 C C . VAL A 1 126 ? 0.812 3.580 7.488 1.00 98.56 126 VAL A C 1
ATOM 977 O O . VAL A 1 126 ? 0.925 3.900 8.674 1.00 98.56 126 VAL A O 1
ATOM 980 N N . VAL A 1 127 ? 0.340 2.380 7.131 1.00 98.62 127 VAL A N 1
ATOM 981 C CA . VAL A 1 127 ? -0.026 1.349 8.116 1.00 98.62 127 VAL A CA 1
ATOM 982 C C . VAL A 1 127 ? 1.199 0.922 8.928 1.00 98.62 127 VAL A C 1
ATOM 984 O O . VAL A 1 127 ? 1.137 0.908 10.155 1.00 98.62 127 VAL A O 1
ATOM 987 N N . ALA A 1 128 ? 2.333 0.621 8.297 1.00 98.19 128 ALA A N 1
ATOM 988 C CA . ALA A 1 128 ? 3.544 0.220 9.014 1.00 98.19 128 ALA A CA 1
ATOM 989 C C . ALA A 1 128 ? 4.039 1.308 9.993 1.00 98.19 128 ALA A C 1
ATOM 991 O O . ALA A 1 128 ? 4.337 1.004 11.154 1.00 98.19 128 ALA A O 1
ATOM 992 N N . ILE A 1 129 ? 4.030 2.582 9.581 1.00 98.06 129 ILE A N 1
ATOM 993 C CA . ILE A 1 129 ? 4.312 3.747 10.437 1.00 98.06 129 ILE A CA 1
ATOM 994 C C . ILE A 1 129 ? 3.331 3.792 11.610 1.00 98.06 129 ILE A C 1
ATOM 996 O O . ILE A 1 129 ? 3.754 3.912 12.764 1.00 98.06 129 ILE A O 1
ATOM 1000 N N . ALA A 1 130 ? 2.030 3.630 11.350 1.00 98.00 130 ALA A N 1
ATOM 1001 C CA . ALA A 1 130 ? 1.014 3.634 12.395 1.00 98.00 130 ALA A CA 1
ATOM 1002 C C . ALA A 1 130 ? 1.240 2.523 13.426 1.00 98.00 130 ALA A C 1
ATOM 1004 O O . ALA A 1 130 ? 0.975 2.736 14.605 1.00 98.00 130 ALA A O 1
ATOM 1005 N N . PHE A 1 131 ? 1.803 1.375 13.048 1.00 97.56 131 PHE A N 1
ATOM 1006 C CA . PHE A 1 131 ? 2.182 0.292 13.967 1.00 97.56 131 PHE A CA 1
ATOM 1007 C C . PHE A 1 131 ? 3.606 0.421 14.543 1.00 97.56 131 PHE A C 1
ATOM 1009 O O . PHE A 1 131 ? 4.104 -0.513 15.167 1.00 97.56 131 PHE A O 1
ATOM 1016 N N . GLY A 1 132 ? 4.243 1.588 14.408 1.00 96.81 132 GLY A N 1
ATOM 1017 C CA . GLY A 1 132 ? 5.553 1.879 14.999 1.00 96.81 132 GLY A CA 1
ATOM 1018 C C . GLY A 1 132 ? 6.720 1.203 14.280 1.00 96.81 132 GLY A C 1
ATOM 1019 O O . GLY A 1 132 ? 7.776 1.012 14.879 1.00 96.81 132 GLY A O 1
ATOM 1020 N N . LYS A 1 133 ? 6.531 0.825 13.013 1.00 96.81 133 LYS A N 1
ATOM 1021 C CA . LYS A 1 133 ? 7.514 0.117 12.186 1.00 96.81 133 LYS A CA 1
ATOM 1022 C C . LYS A 1 133 ? 7.752 0.862 10.860 1.00 96.81 133 LYS A C 1
ATOM 1024 O O . LYS A 1 133 ? 7.493 0.295 9.798 1.00 96.81 133 LYS A O 1
ATOM 1029 N N . PRO A 1 134 ? 8.203 2.131 10.890 1.00 96.06 134 PRO A N 1
ATOM 1030 C CA . PRO A 1 134 ? 8.579 2.850 9.672 1.00 96.06 134 PRO A CA 1
ATOM 1031 C C . PRO A 1 134 ? 9.768 2.170 8.980 1.00 96.06 134 PRO A C 1
ATOM 1033 O O . PRO A 1 134 ? 10.589 1.522 9.638 1.00 96.06 134 PRO A O 1
ATOM 1036 N N . ALA A 1 135 ? 9.887 2.340 7.665 1.00 93.56 135 ALA A N 1
ATOM 1037 C CA . ALA A 1 135 ? 11.083 1.946 6.934 1.00 93.56 135 ALA A CA 1
ATOM 1038 C C . ALA A 1 135 ? 12.335 2.693 7.434 1.00 93.56 135 ALA A C 1
ATOM 1040 O O . ALA A 1 135 ? 12.289 3.798 7.987 1.00 93.56 135 ALA A O 1
ATOM 1041 N N . SER A 1 136 ? 13.504 2.096 7.199 1.00 88.75 136 SER A N 1
ATOM 1042 C CA . SER A 1 136 ? 14.775 2.758 7.497 1.00 88.75 136 SER A CA 1
ATOM 1043 C C . SER A 1 136 ? 14.975 3.966 6.580 1.00 88.75 136 SER A C 1
ATOM 1045 O O . SER A 1 136 ? 15.229 3.822 5.387 1.00 88.75 136 SER A O 1
ATOM 1047 N N . GLY A 1 137 ? 14.921 5.168 7.152 1.00 87.12 137 GLY A N 1
ATOM 1048 C CA . GLY A 1 137 ? 15.075 6.418 6.407 1.00 87.12 137 GLY A CA 1
ATOM 1049 C C . GLY A 1 137 ? 13.768 7.125 6.055 1.00 87.12 137 GLY A C 1
ATOM 1050 O O . GLY A 1 137 ? 13.850 8.157 5.395 1.00 87.12 137 GLY A O 1
ATOM 1051 N N . THR A 1 138 ? 12.612 6.636 6.522 1.00 91.56 138 THR A N 1
ATOM 1052 C CA . THR A 1 138 ? 11.366 7.418 6.527 1.00 91.56 138 THR A CA 1
ATOM 1053 C C . THR A 1 138 ? 11.610 8.764 7.211 1.00 91.56 138 THR A C 1
ATOM 1055 O O . THR A 1 138 ? 12.244 8.820 8.274 1.00 91.56 138 THR A O 1
ATOM 1058 N N . SER A 1 139 ? 11.164 9.855 6.587 1.00 92.69 139 SER A N 1
ATOM 1059 C CA . SER A 1 139 ? 11.436 11.195 7.098 1.00 92.69 139 SER A CA 1
ATOM 1060 C C . SER A 1 139 ? 10.623 11.491 8.362 1.00 92.69 139 SER A C 1
ATOM 1062 O O . SER A 1 139 ? 9.625 10.834 8.666 1.00 92.69 139 SER A O 1
ATOM 1064 N N . HIS A 1 140 ? 11.062 12.489 9.135 1.00 93.38 140 HIS A N 1
ATOM 1065 C CA . HIS A 1 140 ? 10.297 12.924 10.304 1.00 93.38 140 HIS A CA 1
ATOM 1066 C C . HIS A 1 140 ? 8.951 13.536 9.902 1.00 93.38 140 HIS A C 1
ATOM 1068 O O . HIS A 1 140 ? 7.978 13.372 10.636 1.00 93.38 140 HIS A O 1
ATOM 1074 N N . ASP A 1 141 ? 8.903 14.188 8.741 1.00 93.12 141 ASP A N 1
ATOM 1075 C CA . ASP A 1 141 ? 7.694 14.806 8.206 1.00 93.12 141 ASP A CA 1
ATOM 1076 C C . ASP A 1 141 ? 6.668 13.723 7.848 1.00 93.12 141 ASP A C 1
ATOM 1078 O O . ASP A 1 141 ? 5.562 13.764 8.375 1.00 93.12 141 ASP A O 1
ATOM 1082 N N . ASP A 1 142 ? 7.074 12.654 7.149 1.00 93.00 142 ASP A N 1
ATOM 1083 C CA . ASP A 1 142 ? 6.181 11.520 6.842 1.00 93.00 142 ASP A CA 1
ATOM 1084 C C . ASP A 1 142 ? 5.606 10.874 8.116 1.00 93.00 142 ASP A C 1
ATOM 1086 O O . ASP A 1 142 ? 4.427 10.530 8.195 1.00 93.00 142 ASP A O 1
ATOM 1090 N N . ILE A 1 143 ? 6.431 10.714 9.158 1.00 95.81 143 ILE A N 1
ATOM 1091 C CA . ILE A 1 143 ? 5.963 10.181 10.446 1.00 95.81 143 ILE A CA 1
ATOM 1092 C C . ILE A 1 143 ? 4.967 11.146 11.108 1.00 95.81 143 ILE A C 1
ATOM 1094 O O . ILE A 1 143 ? 3.982 10.703 11.708 1.00 95.81 143 ILE A O 1
ATOM 1098 N N . ASN A 1 144 ? 5.221 12.453 11.031 1.00 95.94 144 ASN A N 1
ATOM 1099 C CA . ASN A 1 144 ? 4.354 13.474 11.608 1.00 95.94 144 ASN A CA 1
ATOM 1100 C C . ASN A 1 144 ? 3.024 13.600 10.862 1.00 95.94 144 ASN A C 1
ATOM 1102 O O . ASN A 1 144 ? 2.022 13.846 11.528 1.00 95.94 144 ASN A O 1
ATOM 1106 N N . ASP A 1 145 ? 2.994 13.356 9.555 1.00 94.62 145 ASP A N 1
ATOM 1107 C CA . ASP A 1 145 ? 1.767 13.347 8.753 1.00 94.62 145 ASP A CA 1
ATOM 1108 C C . ASP A 1 145 ? 0.863 12.162 9.117 1.00 94.62 145 ASP A C 1
ATOM 1110 O O . ASP A 1 145 ? -0.359 12.290 9.180 1.00 94.62 145 ASP A O 1
ATOM 1114 N N . VAL A 1 146 ? 1.443 11.003 9.450 1.00 97.31 146 VAL A N 1
ATOM 1115 C CA . VAL A 1 146 ? 0.672 9.824 9.888 1.00 97.31 146 VAL A CA 1
ATOM 1116 C C . VAL A 1 146 ? 0.203 9.946 11.340 1.00 97.31 146 VAL A C 1
ATOM 1118 O O . VAL A 1 146 ? -0.845 9.407 11.707 1.00 97.31 146 VAL A O 1
ATOM 1121 N N . LYS A 1 147 ? 0.957 10.652 12.192 1.00 97.00 147 LYS A N 1
ATOM 1122 C CA . LYS A 1 147 ? 0.741 10.721 13.648 1.00 97.00 147 LYS A CA 1
ATOM 1123 C C . LYS A 1 147 ? -0.706 11.048 14.072 1.00 97.00 147 LYS A C 1
ATOM 1125 O O . LYS A 1 147 ? -1.186 10.370 14.985 1.00 97.00 147 LYS A O 1
ATOM 1130 N N . PRO A 1 148 ? -1.427 12.008 13.456 1.00 97.69 148 PRO A N 1
ATOM 1131 C CA . PRO A 1 148 ? -2.819 12.309 13.800 1.00 97.69 148 PRO A CA 1
ATOM 1132 C C . PRO A 1 148 ? -3.785 11.143 13.551 1.00 97.69 148 PRO A C 1
ATOM 1134 O O . PRO A 1 148 ? -4.792 11.028 14.244 1.00 97.69 148 PRO A O 1
ATOM 1137 N N . HIS A 1 149 ? -3.464 10.254 12.608 1.00 98.00 149 HIS A N 1
ATOM 1138 C CA . HIS A 1 149 ? -4.330 9.161 12.163 1.00 98.00 149 HIS A CA 1
ATOM 1139 C C . HIS A 1 149 ? -4.020 7.816 12.837 1.00 98.00 149 HIS A C 1
ATOM 1141 O O . HIS A 1 149 ? -4.763 6.854 12.661 1.00 98.00 149 HIS A O 1
ATOM 1147 N N . VAL A 1 150 ? -2.955 7.721 13.644 1.00 98.12 150 VAL A N 1
ATOM 1148 C CA . VAL A 1 150 ? -2.470 6.449 14.221 1.00 98.12 150 VAL A CA 1
ATOM 1149 C C . VAL A 1 150 ? -3.553 5.686 14.982 1.00 98.12 150 VAL A C 1
ATOM 1151 O O . VAL A 1 150 ? -3.688 4.476 14.802 1.00 98.12 150 VAL A O 1
ATOM 1154 N N . ALA A 1 151 ? -4.312 6.368 15.843 1.00 98.12 151 ALA A N 1
ATOM 1155 C CA . ALA A 1 151 ? -5.341 5.718 16.652 1.00 98.12 151 ALA A CA 1
ATOM 1156 C C . ALA A 1 151 ? -6.468 5.141 15.781 1.00 98.12 151 ALA A C 1
ATOM 1158 O O . ALA A 1 151 ? -6.904 4.016 16.007 1.00 98.12 151 ALA A O 1
ATOM 1159 N N . GLU A 1 152 ? -6.887 5.888 14.761 1.00 98.31 152 GLU A N 1
ATOM 1160 C CA . GLU A 1 152 ? -7.937 5.483 13.830 1.00 98.31 152 GLU A CA 1
ATOM 1161 C C . GLU A 1 152 ? -7.466 4.335 12.925 1.00 98.31 152 GLU A C 1
ATOM 1163 O O . GLU A 1 152 ? -8.165 3.332 12.804 1.00 98.31 152 GLU A O 1
ATOM 1168 N N . ILE A 1 153 ? -6.238 4.404 12.394 1.00 98.31 153 ILE A N 1
ATOM 1169 C CA . ILE A 1 153 ? -5.633 3.319 11.606 1.00 98.31 153 ILE A CA 1
ATOM 1170 C C . ILE A 1 153 ? -5.589 2.024 12.418 1.00 98.31 153 ILE A C 1
ATOM 1172 O O . ILE A 1 153 ? -6.001 0.971 11.934 1.00 98.31 153 ILE A O 1
ATOM 1176 N N . ARG A 1 154 ? -5.123 2.091 13.670 1.00 97.81 154 ARG A N 1
ATOM 1177 C CA . ARG A 1 154 ? -5.040 0.921 14.559 1.00 97.81 154 ARG A CA 1
ATOM 1178 C C . ARG A 1 154 ? -6.407 0.361 14.951 1.00 97.81 154 ARG A C 1
ATOM 1180 O O . ARG A 1 154 ? -6.490 -0.825 15.253 1.00 97.81 154 ARG A O 1
ATOM 1187 N N . ALA A 1 155 ? -7.454 1.185 14.954 1.00 97.69 155 ALA A N 1
ATOM 1188 C CA . ALA A 1 155 ? -8.812 0.760 15.287 1.00 97.69 155 ALA A CA 1
ATOM 1189 C C . ALA A 1 155 ? -9.495 -0.029 14.154 1.00 97.69 155 ALA A C 1
ATOM 1191 O O . ALA A 1 155 ? -10.485 -0.719 14.402 1.00 97.69 155 ALA A O 1
ATOM 1192 N N . ILE A 1 156 ? -8.982 0.034 12.920 1.00 97.38 156 ILE A N 1
ATOM 1193 C CA . ILE A 1 156 ? -9.540 -0.720 11.795 1.00 97.38 156 ILE A CA 1
ATOM 1194 C C . ILE A 1 156 ? -9.207 -2.205 11.940 1.00 97.38 156 ILE A C 1
ATOM 1196 O O . ILE A 1 156 ? -8.065 -2.646 11.765 1.00 97.38 156 ILE A O 1
ATOM 1200 N N . ALA A 1 157 ? -10.246 -3.002 12.171 1.00 96.19 157 ALA A N 1
ATOM 1201 C CA . ALA A 1 157 ? -10.137 -4.449 12.167 1.00 96.19 157 ALA A CA 1
ATOM 1202 C C . ALA A 1 157 ? -9.597 -4.949 10.815 1.00 96.19 157 ALA A C 1
ATOM 1204 O O . ALA A 1 157 ? -10.142 -4.654 9.753 1.00 96.19 157 ALA A O 1
ATOM 1205 N N . GLY A 1 158 ? -8.515 -5.728 10.856 1.00 96.81 158 GLY A N 1
ATOM 1206 C CA . GLY A 1 158 ? -7.954 -6.356 9.661 1.00 96.81 158 GLY A CA 1
ATOM 1207 C C . GLY A 1 158 ? -7.132 -5.437 8.750 1.00 96.81 158 GLY A C 1
ATOM 1208 O O . GLY A 1 158 ? -6.774 -5.873 7.658 1.00 96.81 158 GLY A O 1
ATOM 1209 N N . ILE A 1 159 ? -6.764 -4.220 9.174 1.00 98.25 159 ILE 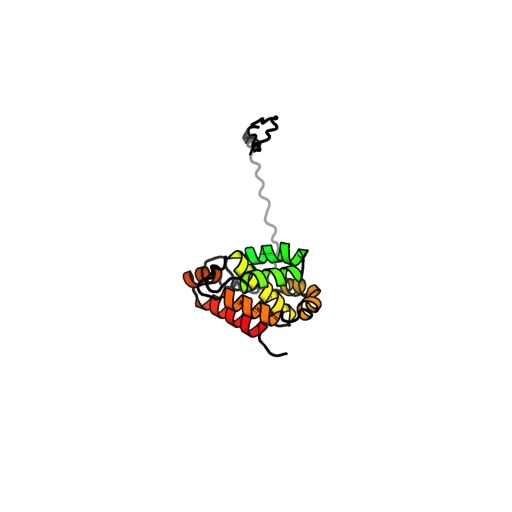A N 1
ATOM 1210 C CA . ILE A 1 159 ? -5.967 -3.306 8.332 1.00 98.25 159 ILE A CA 1
ATOM 1211 C C . ILE A 1 159 ? -4.598 -3.879 7.934 1.00 98.25 159 ILE A C 1
ATOM 1213 O O . ILE A 1 159 ? -4.199 -3.765 6.779 1.00 98.25 159 ILE A O 1
ATOM 1217 N N . ARG A 1 160 ? -3.898 -4.560 8.853 1.00 97.94 160 ARG A N 1
ATOM 1218 C CA . ARG A 1 160 ? -2.620 -5.236 8.560 1.00 97.94 160 ARG A CA 1
ATOM 1219 C C . ARG A 1 160 ? -2.803 -6.400 7.573 1.00 97.94 160 ARG A C 1
ATOM 1221 O O . ARG A 1 160 ? -2.108 -6.401 6.561 1.00 97.94 160 ARG A O 1
ATOM 1228 N N . PRO A 1 161 ? -3.751 -7.339 7.777 1.00 98.25 161 PRO A N 1
ATOM 1229 C CA . PRO A 1 161 ? -4.096 -8.339 6.763 1.00 98.25 161 PRO A CA 1
ATOM 1230 C C . PRO A 1 161 ? -4.454 -7.754 5.390 1.00 98.25 161 PRO A C 1
ATOM 1232 O O . PRO A 1 161 ? -4.032 -8.292 4.369 1.00 98.25 161 PRO A O 1
ATOM 1235 N N . LEU A 1 162 ? -5.198 -6.644 5.350 1.00 98.69 162 LEU A N 1
ATOM 1236 C CA . LEU A 1 162 ? -5.534 -5.954 4.105 1.00 98.69 162 LEU A CA 1
ATOM 1237 C C . LEU A 1 162 ? -4.278 -5.393 3.420 1.00 98.69 162 LEU A C 1
ATOM 1239 O O . LEU A 1 162 ? -4.102 -5.598 2.220 1.00 98.69 162 LEU A O 1
ATOM 1243 N N . ALA A 1 163 ? -3.386 -4.753 4.180 1.00 98.69 163 ALA A N 1
ATOM 1244 C CA . ALA A 1 163 ? -2.113 -4.247 3.676 1.00 98.69 163 ALA A CA 1
ATOM 1245 C C . ALA A 1 163 ? -1.211 -5.373 3.147 1.00 98.69 163 ALA A C 1
ATOM 1247 O O . ALA A 1 163 ? -0.674 -5.263 2.050 1.00 98.69 163 ALA A O 1
ATOM 1248 N N . LEU A 1 164 ? -1.116 -6.496 3.863 1.00 98.56 164 LEU A N 1
ATOM 1249 C CA . LEU A 1 164 ? -0.382 -7.684 3.413 1.00 98.56 164 LEU A CA 1
ATOM 1250 C C . LEU A 1 164 ? -0.951 -8.240 2.102 1.00 98.56 164 LEU A C 1
ATOM 1252 O O . LEU A 1 164 ? -0.198 -8.537 1.176 1.00 98.56 164 LEU A O 1
ATOM 1256 N N . LYS A 1 165 ? -2.282 -8.339 1.990 1.00 98.50 165 LYS A N 1
ATOM 1257 C CA . LYS A 1 165 ? -2.938 -8.787 0.756 1.00 98.50 165 LYS A CA 1
ATOM 1258 C C . LYS A 1 165 ? -2.645 -7.841 -0.411 1.00 98.50 165 LYS A C 1
ATOM 1260 O O . LYS A 1 165 ? -2.378 -8.313 -1.512 1.00 98.50 165 LYS A O 1
ATOM 1265 N N . ALA A 1 166 ? -2.680 -6.531 -0.175 1.00 98.69 166 ALA A N 1
ATOM 1266 C CA . ALA A 1 166 ? -2.328 -5.537 -1.181 1.00 98.69 166 ALA A CA 1
ATOM 1267 C C . ALA A 1 166 ? -0.863 -5.679 -1.620 1.00 98.69 166 ALA A C 1
ATOM 1269 O O . ALA A 1 166 ? -0.601 -5.707 -2.816 1.00 98.69 166 ALA A O 1
ATOM 1270 N N . MET A 1 167 ? 0.079 -5.850 -0.686 1.00 98.44 167 MET A N 1
ATOM 1271 C CA . MET A 1 167 ? 1.506 -5.991 -1.014 1.00 98.44 167 MET A CA 1
ATOM 1272 C 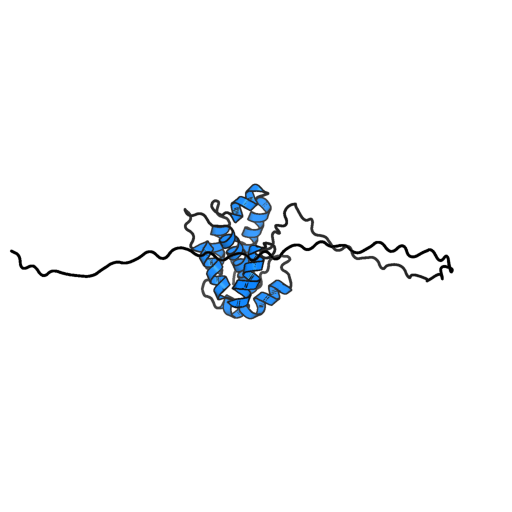C . MET A 1 167 ? 1.812 -7.265 -1.794 1.00 98.44 167 MET A C 1
ATOM 1274 O O . MET A 1 167 ? 2.588 -7.210 -2.742 1.00 98.44 167 MET A O 1
ATOM 1278 N N . ASN A 1 168 ? 1.133 -8.373 -1.486 1.00 97.56 168 ASN A N 1
ATOM 1279 C CA . ASN A 1 168 ? 1.218 -9.587 -2.300 1.00 97.56 168 ASN A CA 1
ATOM 1280 C C . ASN A 1 168 ? 0.712 -9.366 -3.731 1.00 97.56 168 ASN A C 1
ATOM 1282 O O . ASN A 1 168 ? 1.228 -9.972 -4.663 1.00 97.56 168 ASN A O 1
ATOM 1286 N N . ARG A 1 169 ? -0.305 -8.515 -3.919 1.00 98.19 169 ARG A N 1
ATOM 1287 C CA . ARG A 1 169 ? -0.785 -8.180 -5.263 1.00 98.19 169 ARG A CA 1
ATOM 1288 C C . ARG A 1 169 ? 0.166 -7.225 -5.985 1.00 98.19 169 ARG A C 1
ATOM 1290 O O . ARG A 1 169 ? 0.374 -7.402 -7.180 1.00 98.19 169 ARG A O 1
ATOM 1297 N N . VAL A 1 170 ? 0.749 -6.260 -5.275 1.00 97.88 170 VAL A N 1
ATOM 1298 C CA . VAL A 1 170 ? 1.728 -5.297 -5.809 1.00 97.88 170 VAL A CA 1
ATOM 1299 C C . VAL A 1 170 ? 2.998 -5.987 -6.310 1.00 97.88 170 VAL A C 1
ATOM 1301 O O . VAL A 1 170 ? 3.538 -5.554 -7.322 1.00 97.88 170 VAL A O 1
ATOM 1304 N N . SER A 1 171 ? 3.451 -7.062 -5.658 1.00 96.38 171 SER A N 1
ATOM 1305 C CA . SER A 1 171 ? 4.628 -7.839 -6.079 1.00 96.38 171 SER A CA 1
ATOM 1306 C C . SER A 1 171 ? 4.340 -8.967 -7.073 1.00 96.38 171 SER A C 1
ATOM 1308 O O . SER A 1 171 ? 5.268 -9.684 -7.451 1.00 96.38 171 SER A O 1
ATOM 1310 N N . ALA A 1 172 ? 3.086 -9.165 -7.485 1.00 96.69 172 ALA A N 1
ATOM 1311 C CA . ALA A 1 172 ? 2.745 -10.189 -8.468 1.00 96.69 172 ALA A CA 1
ATOM 1312 C C . ALA A 1 172 ? 3.315 -9.849 -9.855 1.00 96.69 172 ALA A C 1
ATOM 1314 O O . ALA A 1 172 ? 3.587 -8.688 -10.150 1.00 96.69 172 ALA A O 1
ATOM 1315 N N . ASP A 1 173 ? 3.464 -10.858 -10.714 1.00 94.69 173 ASP A N 1
ATOM 1316 C CA . ASP A 1 173 ? 4.067 -10.677 -12.041 1.00 94.69 173 ASP A CA 1
ATOM 1317 C C . ASP A 1 173 ? 3.232 -9.791 -12.968 1.00 94.69 173 ASP A C 1
ATOM 1319 O O . ASP A 1 173 ? 3.804 -9.040 -13.739 1.00 94.69 173 ASP A O 1
ATOM 1323 N N . ASN A 1 174 ? 1.902 -9.816 -12.852 1.00 96.81 174 ASN A N 1
ATOM 1324 C CA . ASN A 1 174 ? 0.977 -8.961 -13.603 1.00 96.81 174 ASN A CA 1
ATOM 1325 C C . ASN A 1 174 ? 0.666 -7.650 -12.857 1.00 96.81 174 ASN A C 1
ATOM 1327 O O . ASN A 1 174 ? -0.491 -7.325 -12.551 1.00 96.81 174 ASN A O 1
ATOM 1331 N N . SER A 1 175 ? 1.713 -6.933 -12.477 1.00 97.62 175 SER A N 1
ATOM 1332 C CA . SER A 1 175 ? 1.656 -5.668 -11.746 1.00 97.62 175 SER A CA 1
ATOM 1333 C C . SER A 1 175 ? 2.602 -4.688 -12.412 1.00 97.62 175 SER A C 1
ATOM 1335 O O . SER A 1 175 ? 3.807 -4.927 -12.425 1.00 97.62 175 SER A O 1
ATOM 1337 N N . GLU A 1 176 ? 2.083 -3.573 -12.921 1.00 96.50 176 GLU A N 1
ATOM 1338 C CA . GLU A 1 176 ? 2.880 -2.613 -13.694 1.00 96.50 176 GLU A CA 1
ATOM 1339 C C . GLU A 1 176 ? 4.075 -2.088 -12.900 1.00 96.50 176 GLU A C 1
ATOM 1341 O O . GLU A 1 176 ? 5.189 -2.018 -13.407 1.00 96.50 176 GLU A O 1
ATOM 1346 N N . ILE A 1 177 ? 3.880 -1.786 -11.612 1.00 94.19 177 ILE A N 1
ATOM 1347 C CA . ILE A 1 177 ? 4.980 -1.366 -10.739 1.00 94.19 177 ILE A CA 1
ATOM 1348 C C . ILE A 1 177 ? 6.045 -2.466 -10.603 1.00 94.19 177 ILE A C 1
ATOM 1350 O O . ILE A 1 177 ? 7.235 -2.160 -10.633 1.00 94.19 177 ILE A O 1
ATOM 1354 N N . ALA A 1 178 ? 5.656 -3.739 -10.492 1.00 93.94 178 ALA A N 1
ATOM 1355 C CA . ALA A 1 178 ? 6.621 -4.831 -10.401 1.00 93.94 178 ALA A CA 1
ATOM 1356 C C . ALA A 1 178 ? 7.367 -5.026 -11.727 1.00 93.94 178 ALA A C 1
ATOM 1358 O O . ALA A 1 178 ? 8.588 -5.167 -11.715 1.00 93.94 178 ALA A O 1
ATOM 1359 N N . GLU A 1 179 ? 6.662 -4.993 -12.858 1.00 94.06 179 GLU A N 1
ATOM 1360 C CA . GLU A 1 179 ? 7.254 -5.089 -14.195 1.00 94.06 179 GLU A CA 1
ATOM 1361 C C . GLU A 1 179 ? 8.284 -3.973 -14.419 1.00 94.06 179 GLU A C 1
ATOM 1363 O O . GLU A 1 179 ? 9.454 -4.266 -14.671 1.00 94.06 179 GLU A O 1
ATOM 1368 N N . LEU A 1 180 ? 7.905 -2.710 -14.192 1.00 91.88 180 LEU A N 1
ATOM 1369 C CA . LEU A 1 180 ? 8.783 -1.550 -14.380 1.00 91.88 180 LEU A CA 1
ATOM 1370 C C . LEU A 1 180 ? 10.062 -1.624 -13.534 1.00 91.88 180 LEU A C 1
ATOM 1372 O O . LEU A 1 180 ? 11.152 -1.309 -14.020 1.00 91.88 180 LEU A O 1
ATOM 1376 N N . TRP A 1 181 ? 9.971 -2.054 -12.273 1.00 89.19 181 TRP A N 1
ATOM 1377 C CA . TRP A 1 181 ? 11.158 -2.217 -11.427 1.00 89.19 181 TRP A CA 1
ATOM 1378 C C . TRP A 1 181 ? 12.021 -3.405 -11.863 1.00 89.19 181 TRP A C 1
ATOM 1380 O O . TRP A 1 181 ? 13.249 -3.301 -11.893 1.00 89.19 181 TRP A O 1
ATOM 1390 N N . ARG A 1 182 ? 11.410 -4.528 -12.249 1.00 87.62 182 ARG A N 1
ATOM 1391 C CA . ARG A 1 182 ? 12.142 -5.733 -12.668 1.00 87.62 182 ARG A CA 1
ATOM 1392 C C . ARG A 1 182 ? 12.846 -5.561 -14.007 1.00 87.62 182 ARG A C 1
ATOM 1394 O O . ARG A 1 182 ? 13.938 -6.102 -14.169 1.00 87.62 182 ARG A O 1
ATOM 1401 N N . GLU A 1 183 ? 12.292 -4.765 -14.917 1.00 86.75 183 GLU A N 1
ATOM 1402 C CA . GLU A 1 183 ? 12.953 -4.383 -16.171 1.00 86.75 183 GLU A CA 1
ATOM 1403 C C . GLU A 1 183 ? 14.251 -3.595 -15.937 1.00 86.75 183 GLU A C 1
ATOM 1405 O O . GLU A 1 183 ? 15.191 -3.698 -16.725 1.00 86.75 183 GLU A O 1
ATOM 1410 N N . ASN A 1 184 ? 14.329 -2.841 -14.836 1.00 73.81 184 ASN A N 1
ATOM 1411 C CA . ASN A 1 184 ? 15.434 -1.926 -14.545 1.00 73.81 184 ASN A CA 1
ATOM 1412 C C . ASN A 1 184 ? 16.378 -2.409 -13.418 1.00 73.81 184 ASN A C 1
ATOM 1414 O O . ASN A 1 184 ? 17.436 -1.809 -13.218 1.00 73.81 184 ASN A O 1
ATOM 1418 N N . GLY A 1 185 ? 16.037 -3.498 -12.715 1.00 69.38 185 GLY A N 1
ATOM 1419 C CA . GLY A 1 185 ? 16.815 -4.076 -11.610 1.00 69.38 185 GLY A CA 1
ATOM 1420 C C . GLY A 1 185 ? 15.917 -4.671 -10.511 1.00 69.38 185 GLY A C 1
ATOM 1421 O O . GLY A 1 185 ? 15.513 -3.948 -9.605 1.00 69.38 185 GLY A O 1
ATOM 1422 N N . PRO A 1 186 ? 15.600 -5.981 -10.542 1.00 67.56 186 PRO A N 1
ATOM 1423 C CA . PRO A 1 186 ? 14.531 -6.567 -9.720 1.00 67.56 186 PRO A CA 1
ATOM 1424 C C . PRO A 1 186 ? 14.840 -6.637 -8.214 1.00 67.56 186 PRO A C 1
ATOM 1426 O O . PRO A 1 186 ? 13.930 -6.630 -7.385 1.00 67.56 186 PRO A O 1
ATOM 1429 N N . VAL A 1 187 ? 16.122 -6.720 -7.846 1.00 79.75 187 VAL A N 1
ATOM 1430 C CA . VAL A 1 187 ? 16.551 -7.137 -6.503 1.00 79.75 187 VAL A CA 1
ATOM 1431 C C . VAL A 1 187 ? 16.124 -6.136 -5.433 1.00 79.75 187 VAL A C 1
ATOM 1433 O O . VAL A 1 187 ? 15.646 -6.533 -4.372 1.00 79.75 187 VAL A O 1
ATOM 1436 N N . GLU A 1 188 ? 16.279 -4.844 -5.693 1.00 85.31 188 GLU A N 1
ATOM 1437 C CA . GLU A 1 188 ? 16.026 -3.796 -4.712 1.00 85.31 188 GLU A CA 1
ATOM 1438 C C . GLU A 1 188 ? 14.531 -3.599 -4.432 1.00 85.31 188 GLU A C 1
ATOM 1440 O O . GLU A 1 188 ? 14.144 -3.391 -3.279 1.00 85.31 188 GLU A O 1
ATOM 1445 N N . PHE A 1 189 ? 13.682 -3.697 -5.459 1.00 89.31 189 PHE A N 1
ATOM 1446 C CA . PHE A 1 189 ? 12.233 -3.572 -5.299 1.00 89.31 189 PHE A CA 1
ATOM 1447 C C . PHE A 1 189 ? 11.650 -4.752 -4.524 1.00 89.31 189 PHE A C 1
ATOM 1449 O O . PHE A 1 189 ? 10.943 -4.545 -3.536 1.00 89.31 189 PHE A O 1
ATOM 1456 N N . ASP A 1 190 ? 11.993 -5.982 -4.913 1.00 90.75 190 ASP A N 1
ATOM 1457 C CA . ASP A 1 190 ? 11.498 -7.178 -4.229 1.00 90.75 190 ASP A CA 1
ATOM 1458 C C . ASP A 1 190 ? 11.966 -7.199 -2.759 1.00 90.75 190 ASP A C 1
ATOM 1460 O O . ASP A 1 190 ? 11.189 -7.536 -1.861 1.00 90.75 190 ASP A O 1
ATOM 1464 N N . GLN A 1 191 ? 13.197 -6.750 -2.476 1.00 91.50 191 GLN A N 1
ATOM 1465 C CA . GLN A 1 191 ? 13.688 -6.555 -1.105 1.00 91.50 191 GLN A CA 1
ATOM 1466 C C . GLN A 1 191 ? 12.887 -5.498 -0.337 1.00 91.50 191 GLN A C 1
ATOM 1468 O O . GLN A 1 191 ? 12.546 -5.722 0.825 1.00 91.50 191 GLN A O 1
ATOM 1473 N N . ALA A 1 192 ? 12.563 -4.365 -0.965 1.00 92.06 192 ALA A N 1
ATOM 1474 C CA . ALA A 1 192 ? 11.774 -3.309 -0.335 1.00 92.06 192 ALA A CA 1
ATOM 1475 C C . ALA A 1 192 ? 10.334 -3.762 -0.031 1.00 92.06 192 ALA A C 1
ATOM 1477 O O . ALA A 1 192 ? 9.801 -3.438 1.032 1.00 92.06 192 ALA A O 1
ATOM 1478 N N . ILE A 1 193 ? 9.706 -4.537 -0.922 1.00 95.12 193 ILE A N 1
ATOM 1479 C CA . ILE A 1 193 ? 8.380 -5.117 -0.668 1.00 95.12 193 ILE A CA 1
ATOM 1480 C C . ILE A 1 193 ? 8.447 -6.170 0.441 1.00 95.12 193 ILE A C 1
ATOM 1482 O O . ILE A 1 193 ? 7.608 -6.155 1.343 1.00 95.12 193 ILE A O 1
ATOM 1486 N N . ALA A 1 194 ? 9.451 -7.049 0.430 1.00 95.19 194 ALA A N 1
ATOM 1487 C CA . ALA A 1 194 ? 9.632 -8.049 1.480 1.00 95.19 194 ALA A CA 1
ATOM 1488 C C . ALA A 1 194 ? 9.854 -7.406 2.861 1.00 95.19 194 ALA A C 1
ATOM 1490 O O . ALA A 1 194 ? 9.266 -7.848 3.850 1.00 95.19 194 ALA A O 1
ATOM 1491 N N . ASP A 1 195 ? 10.650 -6.335 2.938 1.00 95.69 195 ASP A N 1
ATOM 1492 C CA . ASP A 1 195 ? 10.823 -5.543 4.160 1.00 95.69 195 ASP A CA 1
ATOM 1493 C C . ASP A 1 195 ? 9.489 -4.967 4.659 1.00 95.69 195 ASP A C 1
ATOM 1495 O O . ASP A 1 195 ? 9.133 -5.145 5.827 1.00 95.69 195 ASP A O 1
ATOM 1499 N N . LEU A 1 196 ? 8.707 -4.345 3.772 1.00 97.06 196 LEU A N 1
ATOM 1500 C CA . LEU A 1 196 ? 7.396 -3.797 4.119 1.00 97.06 196 LEU A CA 1
ATOM 1501 C C . LEU A 1 196 ? 6.428 -4.886 4.611 1.00 97.06 196 LEU A C 1
ATOM 1503 O O . LEU A 1 196 ? 5.790 -4.718 5.651 1.00 97.06 196 LEU A O 1
ATOM 1507 N N . ILE A 1 197 ? 6.369 -6.035 3.934 1.00 97.56 197 ILE A N 1
ATOM 1508 C CA . ILE A 1 197 ? 5.571 -7.196 4.359 1.00 97.56 197 ILE A CA 1
ATOM 1509 C C . ILE A 1 197 ? 5.985 -7.663 5.763 1.00 97.56 197 ILE A C 1
ATOM 1511 O O . ILE A 1 197 ? 5.123 -7.880 6.618 1.00 97.56 197 ILE A O 1
ATOM 1515 N N . ASN A 1 198 ? 7.285 -7.759 6.048 1.00 96.69 198 ASN A N 1
ATOM 1516 C CA . ASN A 1 198 ? 7.784 -8.159 7.367 1.00 96.69 198 ASN A CA 1
ATOM 1517 C C . ASN A 1 198 ? 7.393 -7.157 8.463 1.00 96.69 198 ASN A C 1
ATOM 1519 O O . ASN A 1 198 ? 6.954 -7.553 9.550 1.00 96.69 198 ASN A O 1
ATOM 1523 N N . ARG A 1 199 ? 7.503 -5.853 8.184 1.00 97.06 199 ARG A N 1
ATOM 1524 C CA . ARG A 1 199 ? 7.086 -4.796 9.118 1.00 97.06 199 ARG A CA 1
ATOM 1525 C C . ARG A 1 199 ? 5.584 -4.855 9.395 1.00 97.06 199 ARG A C 1
ATOM 1527 O O . ARG A 1 199 ? 5.183 -4.734 10.552 1.00 97.06 199 ARG A O 1
ATOM 1534 N N . LEU A 1 200 ? 4.764 -5.137 8.384 1.00 96.81 200 LEU A N 1
ATOM 1535 C CA . LEU A 1 200 ? 3.316 -5.316 8.530 1.00 96.81 200 LEU A CA 1
ATOM 1536 C C . LEU A 1 200 ? 2.933 -6.593 9.294 1.00 96.81 200 LEU A C 1
ATOM 1538 O O . LEU A 1 200 ? 1.952 -6.582 10.037 1.00 96.81 200 LEU A O 1
ATOM 1542 N N . GLY A 1 201 ? 3.690 -7.679 9.122 1.00 90.69 201 GLY A N 1
ATOM 1543 C CA . GLY A 1 201 ? 3.397 -8.991 9.707 1.00 90.69 201 GLY A CA 1
ATOM 1544 C C . GLY A 1 201 ? 3.895 -9.202 11.140 1.00 90.69 201 GLY A C 1
ATOM 1545 O O . GLY A 1 201 ? 3.461 -10.146 11.795 1.00 90.69 201 GLY A O 1
ATOM 1546 N N . GLY A 1 202 ? 4.806 -8.363 11.646 1.00 77.62 202 GLY A N 1
ATOM 1547 C CA . GLY A 1 202 ? 5.423 -8.620 12.949 1.00 77.62 202 GLY A CA 1
ATOM 1548 C C . GLY A 1 202 ? 4.419 -8.604 14.115 1.00 77.62 202 GLY A C 1
ATOM 1549 O O . GLY A 1 202 ? 3.576 -7.705 14.183 1.00 77.62 202 GLY A O 1
ATOM 1550 N N . ALA A 1 203 ? 4.591 -9.576 15.017 1.00 49.44 203 ALA A N 1
ATOM 1551 C CA . ALA A 1 203 ? 3.723 -9.917 16.146 1.00 49.44 203 ALA A CA 1
ATOM 1552 C C . ALA A 1 203 ? 3.252 -8.712 16.982 1.00 49.44 203 ALA A C 1
ATOM 1554 O O . ALA A 1 203 ? 4.016 -7.766 17.203 1.00 49.44 203 ALA A O 1
ATOM 1555 N N . GLU A 1 204 ? 1.980 -8.776 17.392 1.00 43.38 204 GLU A N 1
ATOM 1556 C CA . GLU A 1 204 ? 1.386 -7.959 18.461 1.00 43.38 204 GLU A CA 1
ATOM 1557 C C . GLU A 1 204 ? 1.992 -8.276 19.829 1.00 43.38 204 GLU A C 1
ATOM 1559 O O . GLU A 1 204 ? 2.326 -9.461 20.067 1.00 43.38 204 GLU A O 1
#

Sequence (204 aa):
MHLLRLLPGGLPGRCHRRGPELRIRHRNARGAFLRQGQTSRQRRPLGGRDRPQPRTGRAVQVRKRTVGAWGLGAFEDDAALDWRDESFASTGVQAVIIALQAASKTSPDDYLEYVAGVEARAAAEVVAIAFGKPASGTSHDDINDVKPHVAEIRAIAGIRPLALKAMNRVSADNSEIAELWRENGPVEFDQAIADLINRLGGAE

Foldseek 3Di:
DDDDDDDDDDDDDDDDDDDDDDPDDDDDDDDDDDDDDDDDDDDDDDDDDDDPDDPDDDPPPPDPPDPDQDDLDLCSDPLLVVLCVPVCLVPNVVLLVVLLCLQLVADLPHAAEPSSLSSLSSSLQLLLLLVVRHPDPDDPVSSVSSVVCSVVSVPDPCSLVSSLSSLVSSCRPRYPNQVVCVVVPNPSNVVSSVSSNCSSPDDD